Protein AF-A0AAW1VPA3-F1 (afdb_monomer)

Secondary structure (DSSP, 8-state):
--------------------------------EEE-TT-PEE--------S------------------------------S---S----EEEEEEE--GGGHHHHHHHHHHHHHHHHHTTEEEEEETTTTEEEEEEE--S-HHHHHHHHHHHHHHHTT--HHHHGGGGGT-EEEEEE-SSSTT-HHHHHT--HHHHHHHHHHHTSHHHHHHHHHHT-EEEEETTEEEEEE-HHHHHHHHHHHHHHHHH---HHHHHHHHHHHHHHHHHHHHHHHTT-

Solvent-accessible surface area (backbone atoms only — not comparable to full-atom values): 17476 Å² total; per-residue (Å²): 141,81,89,87,92,85,89,82,88,85,84,84,84,81,84,86,81,86,81,91,79,81,87,82,89,81,91,78,78,87,62,66,56,32,35,49,99,84,66,48,78,49,88,72,80,86,82,85,77,63,102,77,75,91,82,83,85,91,75,92,86,83,82,90,80,90,76,91,80,87,90,82,86,80,82,85,77,83,86,83,84,77,82,95,67,99,68,87,63,65,59,51,34,40,41,40,66,39,60,75,89,44,46,69,61,50,60,72,45,39,63,58,52,50,58,58,32,48,78,73,58,33,47,74,49,78,40,76,90,78,32,29,39,37,42,36,30,55,74,58,96,54,66,66,58,59,52,42,54,53,50,43,52,49,36,52,47,60,64,42,54,62,86,62,45,60,48,43,77,76,79,40,38,69,48,80,45,44,46,34,74,51,94,89,3,49,25,54,74,68,71,52,49,71,70,58,46,60,57,30,50,52,57,67,74,36,72,63,49,56,55,49,18,62,76,47,60,26,53,73,43,81,45,91,52,37,37,38,34,38,16,49,67,69,37,36,54,50,49,48,56,23,53,48,35,17,63,77,66,67,35,55,45,70,61,41,46,50,54,50,56,53,51,52,51,51,54,52,53,50,50,54,57,53,62,74,71,109

Structure (mmCIF, N/CA/C/O backbone):
data_AF-A0AAW1VPA3-F1
#
_entry.id   AF-A0AAW1VPA3-F1
#
loop_
_atom_site.group_PDB
_atom_site.id
_atom_site.type_symbol
_atom_site.label_atom_id
_atom_site.label_alt_id
_atom_site.label_comp_id
_atom_site.label_asym_id
_atom_site.label_entity_id
_atom_site.label_seq_id
_atom_site.pdbx_PDB_ins_code
_atom_site.Cartn_x
_atom_site.Cartn_y
_atom_site.Cartn_z
_atom_site.occupancy
_atom_site.B_iso_or_equiv
_atom_site.auth_seq_id
_atom_site.auth_comp_id
_atom_site.auth_asym_id
_atom_site.auth_atom_id
_atom_site.pdbx_PDB_model_num
ATOM 1 N N . MET A 1 1 ? 35.853 18.876 -52.902 1.00 32.78 1 MET A N 1
ATOM 2 C CA . MET A 1 1 ? 35.365 20.276 -52.903 1.00 32.78 1 MET A CA 1
ATOM 3 C C . MET A 1 1 ? 33.856 20.187 -52.744 1.00 32.78 1 MET A C 1
ATOM 5 O O . MET A 1 1 ? 33.278 19.409 -53.476 1.00 32.78 1 MET A O 1
ATOM 9 N N . GLY A 1 2 ? 33.136 20.805 -51.822 1.00 31.34 2 GLY A N 1
ATOM 10 C CA . GLY A 1 2 ? 33.352 21.898 -50.884 1.00 31.34 2 GLY A CA 1
ATOM 11 C C . GLY A 1 2 ? 31.948 22.290 -50.377 1.00 31.34 2 GLY A C 1
ATOM 12 O O . GLY A 1 2 ? 30.958 22.059 -51.063 1.00 31.34 2 GLY A O 1
ATOM 13 N N . PHE A 1 3 ? 31.886 22.795 -49.151 1.00 26.00 3 PHE A N 1
ATOM 14 C CA . PHE A 1 3 ? 30.715 23.107 -48.322 1.00 26.00 3 PHE A CA 1
ATOM 15 C C . PHE A 1 3 ? 29.767 24.203 -48.868 1.00 26.00 3 PHE A C 1
ATOM 17 O O . PHE A 1 3 ? 30.230 25.131 -49.522 1.00 26.00 3 PHE A O 1
ATOM 24 N N . SER A 1 4 ? 28.478 24.193 -48.476 1.00 28.52 4 SER A N 1
ATOM 25 C CA . SER A 1 4 ? 27.853 25.208 -47.577 1.00 28.52 4 SER A CA 1
ATOM 26 C C . SER A 1 4 ? 26.314 25.035 -47.445 1.00 28.52 4 SER A C 1
ATOM 28 O O . SER A 1 4 ? 25.634 24.787 -48.430 1.00 28.52 4 SER A O 1
ATOM 30 N N . VAL A 1 5 ? 25.792 24.834 -46.220 1.00 29.45 5 VAL A N 1
ATOM 31 C CA . VAL A 1 5 ? 25.070 25.771 -45.304 1.00 29.45 5 VAL A CA 1
ATOM 32 C C . VAL A 1 5 ? 23.576 25.993 -45.644 1.00 29.45 5 VAL A C 1
ATOM 34 O O . VAL A 1 5 ? 23.268 26.674 -46.608 1.00 29.45 5 VAL A O 1
ATOM 37 N N . PHE A 1 6 ? 22.647 25.517 -44.793 1.00 25.95 6 PHE A N 1
ATOM 38 C CA . PHE A 1 6 ? 21.774 26.366 -43.948 1.00 25.95 6 PHE A CA 1
ATOM 39 C C . PHE A 1 6 ? 20.840 25.547 -43.037 1.00 25.95 6 PHE A C 1
ATOM 41 O O . PHE A 1 6 ? 20.249 24.544 -43.422 1.00 25.95 6 PHE A O 1
ATOM 48 N N . SER A 1 7 ? 20.731 26.040 -41.806 1.00 28.61 7 SER A N 1
ATOM 49 C CA . SER A 1 7 ? 19.864 25.615 -40.705 1.00 28.61 7 SER A CA 1
ATOM 50 C C . SER A 1 7 ? 18.395 25.997 -40.945 1.00 28.61 7 SER A C 1
ATOM 52 O O . SER A 1 7 ? 18.153 27.048 -41.537 1.00 28.61 7 SER A O 1
ATOM 54 N N . ARG A 1 8 ? 17.429 25.209 -40.436 1.00 27.73 8 ARG A N 1
ATOM 55 C CA . ARG A 1 8 ? 16.065 25.665 -40.077 1.00 27.73 8 ARG A CA 1
ATOM 56 C C . ARG A 1 8 ? 15.328 24.659 -39.172 1.00 27.73 8 ARG A C 1
ATOM 58 O O . ARG A 1 8 ? 14.831 23.632 -39.615 1.00 27.73 8 ARG A O 1
ATOM 65 N N . GLN A 1 9 ? 15.327 24.989 -37.881 1.00 26.67 9 GLN A N 1
ATOM 66 C CA . GLN A 1 9 ? 14.191 25.033 -36.943 1.00 26.67 9 GLN A CA 1
ATOM 67 C C . GLN A 1 9 ? 12.900 24.272 -37.330 1.00 26.67 9 GLN A C 1
ATOM 69 O O . GLN A 1 9 ? 12.191 24.678 -38.247 1.00 26.67 9 GLN A O 1
ATOM 74 N N . LEU A 1 10 ? 12.534 23.254 -36.537 1.00 25.41 10 LEU A N 1
ATOM 75 C CA . LEU A 1 10 ? 11.172 22.709 -36.470 1.00 25.41 10 LEU A CA 1
ATOM 76 C C . LEU A 1 10 ? 10.507 23.181 -35.167 1.00 25.41 10 LEU A C 1
ATOM 78 O O . LEU A 1 10 ? 10.895 22.774 -34.073 1.00 25.41 10 LEU A O 1
ATOM 82 N N . SER A 1 11 ? 9.508 24.052 -35.294 1.00 23.95 11 SER A N 1
ATOM 83 C CA . SER A 1 11 ? 8.573 24.407 -34.226 1.00 23.95 11 SER A CA 1
ATOM 84 C C . SER A 1 11 ? 7.424 23.397 -34.216 1.00 23.95 11 SER A C 1
ATOM 86 O O . SER A 1 11 ? 6.711 23.270 -35.207 1.00 23.95 11 SER A O 1
ATOM 88 N N . LEU A 1 12 ? 7.227 22.693 -33.099 1.00 25.88 12 LEU A N 1
ATOM 89 C CA . LEU A 1 12 ? 6.037 21.877 -32.853 1.00 25.88 12 LEU A CA 1
ATOM 90 C C . LEU A 1 12 ? 4.994 22.719 -32.109 1.00 25.88 12 LEU A C 1
ATOM 92 O O . LEU A 1 12 ? 5.168 23.061 -30.941 1.00 25.88 12 LEU A O 1
ATOM 96 N N . HIS A 1 13 ? 3.913 23.059 -32.810 1.00 23.73 13 HIS A N 1
ATOM 97 C CA . HIS A 1 13 ? 2.630 23.430 -32.219 1.00 23.73 13 HIS A CA 1
ATOM 98 C C . HIS A 1 13 ? 1.902 22.147 -31.802 1.00 23.73 13 HIS A C 1
ATOM 100 O O . HIS A 1 13 ? 1.631 21.299 -32.648 1.00 23.73 13 HIS A O 1
ATOM 106 N N . PHE A 1 14 ? 1.545 22.026 -30.524 1.00 25.30 14 PHE A N 1
ATOM 107 C CA . PHE A 1 14 ? 0.529 21.078 -30.070 1.00 25.30 14 PHE A CA 1
ATOM 108 C C . PHE A 1 14 ? -0.716 21.864 -29.663 1.00 25.30 14 PHE A C 1
ATOM 110 O O . PHE A 1 14 ? -0.742 22.514 -28.619 1.00 25.30 14 PHE A O 1
ATOM 117 N N . GLY A 1 15 ? -1.732 21.813 -30.526 1.00 21.75 15 GLY A N 1
ATOM 118 C CA . GLY A 1 15 ? -3.111 22.108 -30.161 1.00 21.75 15 GLY A CA 1
ATOM 119 C C . GLY A 1 15 ? -3.674 20.942 -29.351 1.00 21.75 15 GLY A C 1
ATOM 120 O O . GLY A 1 15 ? -3.474 19.780 -29.704 1.00 21.75 15 GLY A O 1
ATOM 121 N N . VAL A 1 16 ? -4.342 21.259 -28.247 1.00 24.11 16 VAL A N 1
ATOM 122 C CA . VAL A 1 16 ? -5.102 20.306 -27.437 1.00 24.11 16 VAL A CA 1
ATOM 123 C C . VAL A 1 16 ? -6.570 20.601 -27.700 1.00 24.11 16 VAL A C 1
ATOM 125 O O . VAL A 1 16 ? -7.088 21.601 -27.209 1.00 24.11 16 VAL A O 1
ATOM 128 N N . GLU A 1 17 ? -7.221 19.740 -28.478 1.00 22.83 17 GLU A N 1
ATOM 129 C CA . GLU A 1 17 ? -8.677 19.647 -28.519 1.00 22.83 17 GLU A CA 1
ATOM 130 C C . GLU A 1 17 ? -9.144 18.377 -27.805 1.00 22.83 17 GLU A C 1
ATOM 132 O O . GLU A 1 17 ? -8.582 17.288 -27.914 1.00 22.83 17 GLU A O 1
ATOM 137 N N . SER A 1 18 ? -10.172 18.619 -27.011 1.00 22.81 18 SER A N 1
ATOM 138 C CA . SER A 1 18 ? -10.978 17.774 -26.147 1.00 22.81 18 SER A CA 1
ATOM 139 C C . SER A 1 18 ? -11.634 16.577 -26.840 1.00 22.81 18 SER A C 1
ATOM 141 O O . SER A 1 18 ? -12.227 16.721 -27.904 1.00 22.81 18 SER A O 1
ATOM 143 N N . SER A 1 19 ? -11.695 15.441 -26.137 1.00 24.28 19 SER A N 1
ATOM 144 C CA . SER A 1 19 ? -12.855 14.549 -26.227 1.00 24.28 19 SER A CA 1
ATOM 145 C C . SER A 1 19 ? -13.432 14.327 -24.831 1.00 24.28 19 SER A C 1
ATOM 147 O O . SER A 1 19 ? -12.869 13.599 -24.008 1.00 24.28 19 SER A O 1
ATOM 149 N N . ASP A 1 20 ? -14.559 14.981 -24.578 1.00 23.56 20 ASP A N 1
ATOM 150 C CA . ASP A 1 20 ? -15.494 14.632 -23.522 1.00 23.56 20 ASP A CA 1
ATOM 151 C C . ASP A 1 20 ? -16.061 13.233 -23.791 1.00 23.56 20 ASP A C 1
ATOM 153 O O . ASP A 1 20 ? -16.663 12.997 -24.836 1.00 23.56 20 ASP A O 1
ATOM 157 N N . TYR A 1 21 ? -15.923 12.312 -22.833 1.00 27.25 21 TYR A N 1
ATOM 158 C CA . TYR A 1 21 ? -16.829 11.171 -22.726 1.00 27.25 21 TYR A CA 1
ATOM 159 C C . TYR A 1 21 ? -17.316 11.038 -21.286 1.00 27.25 21 TYR A C 1
ATOM 161 O O . TYR A 1 21 ? -16.559 10.850 -20.332 1.00 27.25 21 TYR A O 1
ATOM 169 N N . CYS A 1 22 ? -18.623 11.235 -21.166 1.00 25.44 22 CYS A N 1
ATOM 170 C CA . CYS A 1 22 ? -19.398 11.334 -19.949 1.00 25.44 22 CYS A CA 1
ATOM 171 C C . CYS A 1 22 ? -19.706 9.944 -19.370 1.00 25.44 22 CYS A C 1
ATOM 173 O O . CYS A 1 22 ? -20.098 9.032 -20.089 1.00 25.44 22 CYS A O 1
ATOM 175 N N . SER A 1 23 ? -19.564 9.840 -18.049 1.00 28.16 23 SER A N 1
ATOM 176 C CA . SER A 1 23 ? -20.476 9.198 -17.093 1.00 28.16 23 SER A CA 1
ATOM 177 C C . SER A 1 23 ? -21.396 8.065 -17.578 1.00 28.16 23 SER A C 1
ATOM 179 O O . SER A 1 23 ? -22.407 8.328 -18.223 1.00 28.16 23 SER A O 1
ATOM 181 N N . ARG A 1 24 ? -21.167 6.845 -17.066 1.00 23.66 24 ARG A N 1
ATOM 182 C CA . ARG A 1 24 ? -22.170 6.030 -16.341 1.00 23.66 24 ARG A CA 1
ATOM 183 C C . ARG A 1 24 ? -21.559 4.725 -15.805 1.00 23.66 24 ARG A C 1
ATOM 185 O O . ARG A 1 24 ? -20.889 4.000 -16.521 1.00 23.66 24 ARG A O 1
ATOM 192 N N . GLU A 1 25 ? -21.822 4.505 -14.515 1.00 26.84 25 GLU A N 1
ATOM 193 C CA . GLU A 1 25 ? -22.020 3.219 -13.825 1.00 26.84 25 GLU A CA 1
ATOM 194 C C . GLU A 1 25 ? -20.877 2.187 -13.793 1.00 26.84 25 GLU A C 1
ATOM 196 O O . GLU A 1 25 ? -20.704 1.378 -14.689 1.00 26.84 25 GLU A O 1
ATOM 201 N N . PHE A 1 26 ? -20.101 2.222 -12.699 1.00 29.09 26 PHE A N 1
ATOM 202 C CA . PHE A 1 26 ? -20.007 1.170 -11.664 1.00 29.09 26 PHE A CA 1
ATOM 203 C C . PHE A 1 26 ? -19.070 1.692 -10.541 1.00 29.09 26 PHE A C 1
ATOM 205 O O . PHE A 1 26 ? -17.860 1.861 -10.710 1.00 29.09 26 PHE A O 1
ATOM 212 N N . GLY A 1 27 ? -19.668 2.162 -9.440 1.00 28.50 27 GLY A N 1
ATOM 213 C CA . GLY A 1 27 ? -19.715 1.370 -8.209 1.00 28.50 27 GLY A CA 1
ATOM 214 C C . GLY A 1 27 ? -18.509 1.253 -7.272 1.00 28.50 27 GLY A C 1
ATOM 215 O O . GLY A 1 27 ? -18.541 0.329 -6.482 1.00 28.50 27 GLY A O 1
ATOM 216 N N . ASP A 1 28 ? -17.512 2.141 -7.271 1.00 31.22 28 ASP A N 1
ATOM 217 C CA . ASP A 1 28 ? -16.512 2.163 -6.178 1.00 31.22 28 ASP A CA 1
ATOM 218 C C . ASP A 1 28 ? -16.630 3.457 -5.377 1.00 31.22 28 ASP A C 1
ATOM 220 O O . ASP A 1 28 ? -15.783 4.353 -5.429 1.00 31.22 28 ASP A O 1
ATOM 224 N N . LEU A 1 29 ? -17.731 3.572 -4.635 1.00 30.16 29 LEU A N 1
ATOM 225 C CA . LEU A 1 29 ? -17.797 4.550 -3.566 1.00 30.16 29 LEU A CA 1
ATOM 226 C C . LEU A 1 29 ? -17.025 4.006 -2.367 1.00 30.16 29 LEU A C 1
ATOM 228 O O . LEU A 1 29 ? -17.520 3.213 -1.570 1.00 30.16 29 LEU A O 1
ATOM 232 N N . HIS A 1 30 ? -15.793 4.484 -2.226 1.00 36.69 30 HIS A N 1
ATOM 233 C CA . HIS A 1 30 ? -15.075 4.473 -0.960 1.00 36.69 30 HIS A CA 1
ATOM 234 C C . HIS A 1 30 ? -15.782 5.419 0.023 1.00 36.69 30 HIS A C 1
ATOM 236 O O . HIS A 1 30 ? -15.321 6.527 0.289 1.00 36.69 30 HIS A O 1
ATOM 242 N N . PHE A 1 31 ? -16.936 5.001 0.538 1.00 29.53 31 PHE A N 1
ATOM 243 C CA . PHE A 1 31 ? -17.612 5.709 1.609 1.00 29.53 31 PHE A CA 1
ATOM 244 C C . PHE A 1 31 ? -16.920 5.385 2.930 1.00 29.53 31 PHE A C 1
ATOM 246 O O . PHE A 1 31 ? -16.970 4.259 3.416 1.00 29.53 31 PHE A O 1
ATOM 253 N N . ALA A 1 32 ? -16.290 6.387 3.534 1.00 34.41 32 ALA A N 1
ATOM 254 C CA . ALA A 1 32 ? -16.310 6.466 4.982 1.00 34.41 32 ALA A CA 1
ATOM 255 C C . ALA A 1 32 ? -17.706 6.988 5.345 1.00 34.41 32 ALA A C 1
ATOM 257 O O . ALA A 1 32 ? -18.005 8.161 5.111 1.00 34.41 32 ALA A O 1
ATOM 258 N N . THR A 1 33 ? -18.590 6.117 5.827 1.00 38.09 33 THR A N 1
ATOM 259 C CA . THR A 1 33 ? -19.874 6.562 6.376 1.00 38.09 33 THR A CA 1
ATOM 260 C C . THR A 1 33 ? -19.580 7.167 7.740 1.00 38.09 33 THR A C 1
ATOM 262 O O . THR A 1 33 ? -19.224 6.448 8.672 1.00 38.09 33 THR A O 1
ATOM 265 N N . VAL A 1 34 ? -19.659 8.493 7.831 1.00 41.44 34 VAL A N 1
ATOM 266 C CA . VAL A 1 34 ? -19.633 9.194 9.114 1.00 41.44 34 VAL A CA 1
ATOM 267 C C . VAL A 1 34 ? -21.036 9.072 9.684 1.00 41.44 34 VAL A C 1
ATOM 269 O O . VAL A 1 34 ? -21.985 9.516 9.045 1.00 41.44 34 VAL A O 1
ATOM 272 N N . VAL A 1 35 ? -21.175 8.436 10.839 1.00 40.22 35 VAL A N 1
ATOM 273 C CA . VAL A 1 35 ? -22.456 8.319 11.545 1.00 40.22 35 VAL A CA 1
ATOM 274 C C . VAL A 1 35 ? -22.405 9.151 12.822 1.00 40.22 35 VAL A C 1
ATOM 276 O O . VAL A 1 35 ? -21.358 9.203 13.472 1.00 40.22 35 VAL A O 1
ATOM 279 N N . ASN A 1 36 ? -23.498 9.838 13.161 1.00 39.12 36 ASN A N 1
ATOM 280 C CA . ASN A 1 36 ? -23.647 10.426 14.495 1.00 39.12 36 ASN A CA 1
ATOM 281 C C . ASN A 1 36 ? -23.964 9.322 15.532 1.00 39.12 36 ASN A C 1
ATOM 283 O O . ASN A 1 36 ? -24.121 8.152 15.178 1.00 39.12 36 ASN A O 1
ATOM 287 N N . LEU A 1 37 ? -24.073 9.698 16.810 1.00 34.81 37 LEU A N 1
ATOM 288 C CA . LEU A 1 37 ? -24.393 8.778 17.914 1.00 34.81 37 LEU A CA 1
ATOM 289 C C . LEU A 1 37 ? -25.766 8.085 17.770 1.00 34.81 37 LEU A C 1
ATOM 291 O O . LEU A 1 37 ? -26.002 7.070 18.413 1.00 34.81 37 LEU A O 1
ATOM 295 N N . GLU A 1 38 ? -26.637 8.588 16.895 1.00 33.38 38 GLU A N 1
ATOM 296 C CA . GLU A 1 38 ? -27.971 8.045 16.597 1.00 33.38 38 GLU A CA 1
ATOM 297 C C . GLU A 1 38 ? -27.980 7.175 15.324 1.00 33.38 38 GLU A C 1
ATOM 299 O O . GLU A 1 38 ? -29.027 6.697 14.901 1.00 33.38 38 GLU A O 1
ATOM 304 N N . GLY A 1 39 ? -26.827 6.975 14.672 1.00 31.88 39 GLY A N 1
ATOM 305 C CA . GLY A 1 39 ? -26.716 6.196 13.434 1.00 31.88 39 GLY A CA 1
ATOM 306 C C . GLY A 1 39 ? -27.024 6.969 12.143 1.00 31.88 39 GLY A C 1
ATOM 307 O O . GLY A 1 39 ? -26.989 6.381 11.061 1.00 31.88 39 GLY A O 1
ATOM 308 N N . ASN A 1 40 ? -27.259 8.283 12.212 1.00 37.28 40 ASN A N 1
ATOM 309 C CA . ASN A 1 40 ? -27.551 9.120 11.048 1.00 37.28 40 ASN A CA 1
ATOM 310 C C . ASN A 1 40 ? -26.294 9.407 10.216 1.00 37.28 40 ASN A C 1
ATOM 312 O O . ASN A 1 40 ? -25.265 9.837 10.742 1.00 37.28 40 ASN A O 1
ATOM 316 N N . ILE A 1 41 ? -26.394 9.230 8.894 1.00 41.84 41 ILE A N 1
ATOM 317 C CA . ILE A 1 41 ? -25.302 9.474 7.940 1.00 41.84 41 ILE A CA 1
ATOM 318 C C . ILE A 1 41 ? -25.024 10.981 7.817 1.00 41.84 41 ILE A C 1
ATOM 320 O O . ILE A 1 41 ? -25.838 11.745 7.297 1.00 41.84 41 ILE A O 1
ATOM 324 N N . LEU A 1 42 ? -23.826 11.407 8.210 1.00 38.91 42 LEU A N 1
ATOM 325 C CA . LEU A 1 42 ? -23.309 12.754 7.997 1.00 38.91 42 LEU A CA 1
ATOM 326 C C . LEU A 1 42 ? -22.582 12.819 6.639 1.00 38.91 42 LEU A C 1
ATOM 328 O O . LEU A 1 42 ? -21.670 12.038 6.361 1.00 38.91 42 LEU A O 1
ATOM 332 N N . LYS A 1 43 ? -22.966 13.760 5.760 1.00 34.94 43 LYS A N 1
ATOM 333 C CA . LYS A 1 43 ? -22.286 13.987 4.467 1.00 34.94 43 LYS A CA 1
ATOM 334 C C . LYS A 1 43 ? -20.841 14.455 4.706 1.00 34.94 43 LYS A C 1
ATOM 336 O O . LYS A 1 43 ? -20.607 15.615 5.035 1.00 34.94 43 LYS A O 1
ATOM 341 N N . GLY A 1 44 ? -19.871 13.561 4.518 1.00 33.97 44 GLY A N 1
ATOM 342 C CA . GLY A 1 44 ? -18.446 13.868 4.659 1.00 33.97 44 GLY A CA 1
ATOM 343 C C . GLY A 1 44 ? -17.937 14.868 3.612 1.00 33.97 44 GLY A C 1
ATOM 344 O O . GLY A 1 44 ? -18.253 14.766 2.425 1.00 33.97 44 GLY A O 1
ATOM 345 N N . ARG A 1 45 ? -17.103 15.828 4.039 1.00 30.95 45 ARG A N 1
ATOM 346 C CA . ARG A 1 45 ? -16.259 16.613 3.124 1.00 30.95 45 ARG A CA 1
ATOM 347 C C . ARG A 1 45 ? -15.147 15.719 2.577 1.00 30.95 45 ARG A C 1
ATOM 349 O O . ARG A 1 45 ? -14.493 14.990 3.317 1.00 30.95 45 ARG A O 1
ATOM 356 N N . ARG A 1 46 ? -14.935 15.802 1.265 1.00 28.47 46 ARG A N 1
ATOM 357 C CA . ARG A 1 46 ? -13.899 15.081 0.519 1.00 28.47 46 ARG A CA 1
ATOM 358 C C . ARG A 1 46 ? -12.522 15.637 0.921 1.00 28.47 46 ARG A C 1
ATOM 360 O O . ARG A 1 46 ? -12.212 16.767 0.563 1.00 28.47 46 ARG A O 1
ATOM 367 N N . SER A 1 47 ? -11.718 14.873 1.661 1.00 31.73 47 SER A N 1
ATOM 368 C CA . SER A 1 47 ? -10.279 15.142 1.801 1.00 31.73 47 SER A CA 1
ATOM 369 C C . SER A 1 47 ? -9.546 14.215 0.837 1.00 31.73 47 SER A C 1
ATOM 371 O O . SER A 1 47 ? -9.321 13.043 1.124 1.00 31.73 47 SER A O 1
ATOM 373 N N . GLN A 1 48 ? -9.284 14.719 -0.367 1.00 30.41 48 GLN A N 1
ATOM 374 C CA . GLN A 1 48 ? -8.358 14.102 -1.311 1.00 30.41 48 GLN A CA 1
ATOM 375 C C . GLN A 1 48 ? -6.964 14.628 -0.961 1.00 30.41 48 GLN A C 1
ATOM 377 O O . GLN A 1 48 ? -6.698 15.815 -1.129 1.00 30.41 48 GLN A O 1
ATOM 382 N N . LYS A 1 49 ? -6.086 13.761 -0.454 1.00 31.80 49 LYS A N 1
ATOM 383 C CA . LYS A 1 49 ? -4.634 13.971 -0.497 1.00 31.80 49 LYS A CA 1
ATOM 384 C C . LYS A 1 49 ? -3.938 12.652 -0.827 1.00 31.80 49 LYS A C 1
ATOM 386 O O . LYS A 1 49 ? -3.265 12.057 0.004 1.00 31.80 49 LYS A O 1
ATOM 391 N N . SER A 1 50 ? -4.084 12.210 -2.074 1.00 35.28 50 SER A N 1
ATOM 392 C CA . SER A 1 50 ? -2.968 11.554 -2.756 1.00 35.28 50 SER A CA 1
ATOM 393 C C . SER A 1 50 ? -1.913 12.626 -3.050 1.00 35.28 50 SER A C 1
ATOM 395 O O . SER A 1 50 ? -2.252 13.768 -3.355 1.00 35.28 50 SER A O 1
ATOM 397 N N . ILE A 1 51 ? -0.624 12.281 -2.975 1.00 35.72 51 ILE A N 1
ATOM 398 C CA . ILE A 1 51 ? 0.499 13.193 -3.298 1.00 35.72 51 ILE A CA 1
ATOM 399 C C . ILE A 1 51 ? 0.424 13.734 -4.745 1.00 35.72 51 ILE A C 1
ATOM 401 O O . ILE A 1 51 ? 1.091 14.711 -5.081 1.00 35.72 51 ILE A O 1
ATOM 405 N N . TRP A 1 52 ? -0.421 13.140 -5.587 1.00 37.22 52 TRP A N 1
ATOM 406 C CA . TRP A 1 52 ? -0.625 13.507 -6.979 1.00 37.22 52 TRP A CA 1
ATOM 407 C C . TRP A 1 52 ? -2.097 13.844 -7.223 1.00 37.22 52 TRP A C 1
ATOM 409 O O . TRP A 1 52 ? -2.929 12.945 -7.330 1.00 37.22 52 TRP A O 1
ATOM 419 N N . ASP A 1 53 ? -2.401 15.140 -7.289 1.00 32.59 53 ASP A N 1
ATOM 420 C CA . ASP A 1 53 ? -3.697 15.678 -7.719 1.00 32.59 53 ASP A CA 1
ATOM 421 C C . ASP A 1 53 ? -3.448 17.024 -8.445 1.00 32.59 53 ASP A C 1
ATOM 423 O O . ASP A 1 53 ? -3.326 18.068 -7.796 1.00 32.59 53 ASP A O 1
ATOM 427 N N . PRO A 1 54 ? -3.263 17.053 -9.783 1.00 29.77 54 PRO A N 1
ATOM 428 C CA . PRO A 1 54 ? -3.076 18.302 -10.505 1.00 29.77 54 PRO A CA 1
ATOM 429 C C . PRO A 1 54 ? -4.437 18.876 -10.930 1.00 29.77 54 PRO A C 1
ATOM 431 O O . PRO A 1 54 ? -4.972 18.552 -11.984 1.00 29.77 54 PRO A O 1
ATOM 434 N N . GLY A 1 55 ? -4.956 19.793 -10.109 1.00 30.55 55 GLY A N 1
ATOM 435 C CA . GLY A 1 55 ? -5.809 20.905 -10.541 1.00 30.55 55 GLY A CA 1
ATOM 436 C C . GLY A 1 55 ? -7.317 20.658 -10.683 1.00 30.55 55 GLY A C 1
ATOM 437 O O . GLY A 1 55 ? -7.779 19.991 -11.604 1.00 30.55 55 GLY A O 1
ATOM 438 N N . ARG A 1 56 ? -8.120 21.394 -9.895 1.00 32.53 56 ARG A N 1
ATOM 439 C CA . ARG A 1 56 ? -9.372 21.980 -10.407 1.00 32.53 56 ARG A CA 1
ATOM 440 C C . ARG A 1 56 ? -9.796 23.236 -9.637 1.00 32.53 56 ARG A C 1
ATOM 442 O O . ARG A 1 56 ? -9.853 23.247 -8.412 1.00 32.53 56 ARG A O 1
ATOM 449 N N . ARG A 1 57 ? -10.089 24.289 -10.411 1.00 26.69 57 ARG A N 1
ATOM 450 C CA . ARG A 1 57 ? -10.686 25.570 -10.005 1.00 26.69 57 ARG A CA 1
ATOM 451 C C . ARG A 1 57 ? -12.130 25.365 -9.539 1.00 26.69 57 ARG A C 1
ATOM 453 O O . ARG A 1 57 ? -12.872 24.592 -10.138 1.00 26.69 57 ARG A O 1
ATOM 460 N N . THR A 1 58 ? -12.516 26.089 -8.495 1.00 26.17 58 THR A N 1
ATOM 461 C CA . THR A 1 58 ? -13.884 26.193 -7.980 1.00 26.17 58 THR A CA 1
ATOM 462 C C . THR A 1 58 ? -14.763 27.024 -8.909 1.00 26.17 58 THR A C 1
ATOM 464 O O . THR A 1 58 ? -14.480 28.200 -9.127 1.00 26.17 58 THR A O 1
ATOM 467 N N . THR A 1 59 ? -15.878 26.456 -9.359 1.00 24.73 59 THR A N 1
ATOM 468 C CA . THR A 1 59 ? -17.085 27.217 -9.697 1.00 24.73 59 THR A CA 1
ATOM 469 C C . THR A 1 59 ? -18.252 26.637 -8.903 1.00 24.73 59 THR A C 1
ATOM 471 O O . THR A 1 59 ? -18.526 25.438 -8.932 1.00 24.73 59 THR A O 1
ATOM 474 N N . GLN A 1 60 ? -18.879 27.499 -8.102 1.00 34.44 60 GLN A N 1
ATOM 475 C CA . GLN A 1 60 ? -20.154 27.235 -7.446 1.00 34.44 60 GLN A CA 1
ATOM 476 C C . GLN A 1 60 ? -21.258 27.194 -8.506 1.00 34.44 60 GLN A C 1
ATOM 478 O O . GLN A 1 60 ? -21.216 27.993 -9.439 1.00 34.44 60 GLN A O 1
ATOM 483 N N . ASN A 1 61 ? -22.211 26.271 -8.343 1.00 25.39 61 ASN A N 1
ATOM 484 C CA . ASN A 1 61 ? -23.662 26.423 -8.549 1.00 25.39 61 ASN A CA 1
ATOM 485 C C . ASN A 1 61 ? -24.294 25.043 -8.784 1.00 25.39 61 ASN A C 1
ATOM 487 O O . ASN A 1 61 ? -23.798 24.277 -9.604 1.00 25.39 61 ASN A O 1
ATOM 491 N N . GLY A 1 62 ? -25.412 24.741 -8.109 1.00 23.91 62 GLY A N 1
ATOM 492 C CA . GLY A 1 62 ? -26.284 23.646 -8.554 1.00 23.91 62 GLY A CA 1
ATOM 493 C C . GLY A 1 62 ? -27.044 22.860 -7.486 1.00 23.91 62 GLY A C 1
ATOM 494 O O . GLY A 1 62 ? -26.645 21.756 -7.152 1.00 23.91 62 GLY A O 1
ATOM 495 N N . VAL A 1 63 ? -28.154 23.445 -7.026 1.00 25.00 63 VAL A N 1
ATOM 496 C CA . VAL A 1 63 ? -29.486 22.843 -6.796 1.00 25.00 63 VAL A CA 1
ATOM 497 C C . VAL A 1 63 ? -29.615 21.576 -5.928 1.00 25.00 63 VAL A C 1
ATOM 499 O O . VAL A 1 63 ? -29.187 20.474 -6.253 1.00 25.00 63 VAL A O 1
ATOM 502 N N . VAL A 1 64 ? -30.353 21.766 -4.831 1.00 28.91 64 VAL A N 1
ATOM 503 C CA . VAL A 1 64 ? -30.921 20.750 -3.940 1.00 28.91 64 VAL A CA 1
ATOM 504 C C . VAL A 1 64 ? -32.057 19.997 -4.636 1.00 28.91 64 VAL A C 1
ATOM 506 O O . VAL A 1 64 ? -33.002 20.616 -5.116 1.00 28.91 64 VAL A O 1
ATOM 509 N N . SER A 1 65 ? -32.046 18.668 -4.553 1.00 24.56 65 SER A N 1
ATOM 510 C CA . SER A 1 65 ? -33.251 17.846 -4.699 1.00 24.56 65 SER A CA 1
ATOM 511 C C . SER A 1 65 ? -33.291 16.785 -3.595 1.00 24.56 65 SER A C 1
ATOM 513 O O . SER A 1 65 ? -32.402 15.941 -3.482 1.00 24.56 65 SER A O 1
ATOM 515 N N . LYS A 1 66 ? -34.314 16.893 -2.739 1.00 28.00 66 LYS A N 1
ATOM 516 C CA . LYS A 1 66 ? -34.691 15.938 -1.688 1.00 28.00 66 LYS A CA 1
ATOM 517 C C . LYS A 1 66 ? -35.267 14.678 -2.339 1.00 28.00 66 LYS A C 1
ATOM 519 O O . LYS A 1 66 ? -36.199 14.789 -3.128 1.00 28.00 66 LYS A O 1
ATOM 524 N N . SER A 1 67 ? -34.822 13.504 -1.909 1.00 25.72 67 SER A N 1
ATOM 525 C CA . SER A 1 67 ? -35.614 12.276 -2.014 1.00 25.72 67 SER A CA 1
ATOM 526 C C . SER A 1 67 ? -35.626 11.572 -0.659 1.00 25.72 67 SER A C 1
ATOM 528 O O . SER A 1 67 ? -34.574 11.301 -0.081 1.00 25.72 67 SER A O 1
ATOM 530 N N . LYS A 1 68 ? -36.846 11.358 -0.156 1.00 29.61 68 LYS A N 1
ATOM 531 C CA . LYS A 1 68 ? -37.206 10.521 0.994 1.00 29.61 68 LYS A CA 1
ATOM 532 C C . LYS A 1 68 ? -36.683 9.098 0.783 1.00 29.61 68 LYS A C 1
ATOM 534 O O . LYS A 1 68 ? -36.816 8.577 -0.320 1.00 29.61 68 LYS A O 1
ATOM 539 N N . VAL A 1 69 ? -36.154 8.482 1.835 1.00 27.70 69 VAL A N 1
ATOM 540 C CA . VAL A 1 69 ? -36.051 7.023 1.938 1.00 27.70 69 VAL A CA 1
ATOM 541 C C . VAL A 1 69 ? -36.653 6.633 3.278 1.00 27.70 69 VAL A C 1
ATOM 543 O O . VAL A 1 69 ? -36.365 7.273 4.290 1.00 27.70 69 VAL A O 1
ATOM 546 N N . ASP A 1 70 ? -37.551 5.658 3.206 1.00 24.45 70 ASP A N 1
ATOM 547 C CA . ASP A 1 70 ? -38.467 5.240 4.254 1.00 24.45 70 ASP A CA 1
ATOM 548 C C . ASP A 1 70 ? -37.763 4.594 5.449 1.00 24.45 70 ASP A C 1
ATOM 550 O O . ASP A 1 70 ? -36.812 3.821 5.334 1.00 24.45 70 ASP A O 1
ATOM 554 N N . GLU A 1 71 ? -38.294 4.946 6.609 1.00 36.53 71 GLU A N 1
ATOM 555 C CA . GLU A 1 71 ? -37.892 4.557 7.947 1.00 36.53 71 GLU A CA 1
ATOM 556 C C . GLU A 1 71 ? -38.676 3.298 8.340 1.00 36.53 71 GLU A C 1
ATOM 558 O O . GLU A 1 71 ? -39.863 3.368 8.643 1.00 36.53 71 GLU A O 1
ATOM 563 N N . SER A 1 72 ? -38.051 2.121 8.289 1.00 28.34 72 SER A N 1
ATOM 564 C CA . SER A 1 72 ? -38.463 0.982 9.121 1.00 28.34 72 SER A CA 1
ATOM 565 C C . SER A 1 72 ? -37.392 -0.107 9.136 1.00 28.34 72 SER A C 1
ATOM 567 O O . SER A 1 72 ? -36.825 -0.462 8.105 1.00 28.34 72 SER A O 1
ATOM 569 N N . SER A 1 73 ? -37.182 -0.678 10.324 1.00 29.30 73 SER A N 1
ATOM 570 C CA . SER A 1 73 ? -36.216 -1.735 10.680 1.00 29.30 73 SER A CA 1
ATOM 571 C C . SER A 1 73 ? -34.852 -1.249 11.193 1.00 29.30 73 SER A C 1
ATOM 573 O O . SER A 1 73 ? -33.801 -1.680 10.724 1.00 29.30 73 SER A O 1
ATOM 575 N N . MET A 1 74 ? -34.859 -0.394 12.221 1.00 27.50 74 MET A N 1
ATOM 576 C CA . MET A 1 74 ? -33.776 -0.377 13.210 1.00 27.50 74 MET A CA 1
ATOM 577 C C . MET A 1 74 ? -34.285 -1.043 14.488 1.00 27.50 74 MET A C 1
ATOM 579 O O . MET A 1 74 ? -34.992 -0.433 15.286 1.00 27.50 74 MET A O 1
ATOM 583 N N . GLU A 1 75 ? -33.942 -2.315 14.669 1.00 28.95 75 GLU A N 1
ATOM 584 C CA . GLU A 1 75 ? -34.010 -2.940 15.985 1.00 28.95 75 GLU A CA 1
ATOM 585 C C . GLU A 1 75 ? -32.862 -2.383 16.835 1.00 28.95 75 GLU A C 1
ATOM 587 O O . GLU A 1 75 ? -31.679 -2.582 16.542 1.00 28.95 75 GLU A O 1
ATOM 592 N N . ASN A 1 76 ? -33.245 -1.637 17.871 1.00 33.97 76 ASN A N 1
ATOM 593 C CA . ASN A 1 76 ? -32.377 -1.140 18.929 1.00 33.97 76 ASN A CA 1
ATOM 594 C C . ASN A 1 76 ? -31.716 -2.313 19.661 1.00 33.97 76 ASN A C 1
ATOM 596 O O . ASN A 1 76 ? -32.370 -3.015 20.429 1.00 33.97 76 ASN A O 1
ATOM 600 N N . PHE A 1 77 ? -30.405 -2.476 19.492 1.00 27.88 77 PHE A N 1
ATOM 601 C CA . PHE A 1 77 ? -29.590 -3.266 20.412 1.00 27.88 77 PHE A CA 1
ATOM 602 C C . PHE A 1 77 ? -28.690 -2.321 21.200 1.00 27.88 77 PHE A C 1
ATOM 604 O O . PHE A 1 77 ? -27.764 -1.715 20.660 1.00 27.88 77 PHE A O 1
ATOM 611 N N . GLY A 1 78 ? -29.042 -2.167 22.477 1.00 29.00 78 GLY A N 1
ATOM 612 C CA . GLY A 1 78 ? -28.433 -1.239 23.415 1.00 29.00 78 GLY A CA 1
ATOM 613 C C . GLY A 1 78 ? -26.934 -1.460 23.592 1.00 29.00 78 GLY A C 1
ATOM 614 O O . GLY A 1 78 ? -26.478 -2.553 23.926 1.00 29.00 78 GLY A O 1
ATOM 615 N N . LEU A 1 79 ? -26.182 -0.378 23.416 1.00 31.36 79 LEU A N 1
ATOM 616 C CA . LEU A 1 79 ? -24.827 -0.220 23.926 1.00 31.36 79 LEU A CA 1
ATOM 617 C C . LEU A 1 79 ? -24.923 0.372 25.336 1.00 31.36 79 LEU A C 1
ATOM 619 O O . LEU A 1 79 ? -24.740 1.568 25.522 1.00 31.36 79 LEU A O 1
ATOM 623 N N . ASN A 1 80 ? -25.215 -0.466 26.329 1.00 33.75 80 ASN A N 1
ATOM 624 C CA . ASN A 1 80 ? -24.921 -0.124 27.718 1.00 33.75 80 ASN A CA 1
ATOM 625 C C . ASN A 1 80 ? -23.556 -0.712 28.045 1.00 33.75 80 ASN A C 1
ATOM 627 O O . ASN A 1 80 ? -23.459 -1.920 28.243 1.00 33.75 80 ASN A O 1
ATOM 631 N N . LEU A 1 81 ? -22.523 0.129 28.033 1.00 39.22 81 LEU A N 1
ATOM 632 C CA . LEU A 1 81 ? -21.260 -0.041 28.758 1.00 39.22 81 LEU A CA 1
ATOM 633 C C . LEU A 1 81 ? -20.360 1.136 28.391 1.00 39.22 81 LEU A C 1
ATOM 635 O O . LEU A 1 81 ? -19.584 1.019 27.453 1.00 39.22 81 LEU A O 1
ATOM 639 N N . LEU A 1 82 ? -20.501 2.251 29.102 1.00 34.41 82 LEU A N 1
ATOM 640 C CA . LEU A 1 82 ? -19.419 3.118 29.572 1.00 34.41 82 LEU A CA 1
ATOM 641 C C . LEU A 1 82 ? -20.040 4.034 30.636 1.00 34.41 82 LEU A C 1
ATOM 643 O O . LEU A 1 82 ? -21.142 4.541 30.441 1.00 34.41 82 LEU A O 1
ATOM 647 N N . ASP A 1 83 ? -19.357 4.136 31.769 1.00 36.91 83 ASP A N 1
ATOM 648 C CA . ASP A 1 83 ? -19.787 4.838 32.974 1.00 36.91 83 ASP A CA 1
ATOM 649 C C . ASP A 1 83 ? -20.202 6.293 32.698 1.00 36.91 83 ASP A C 1
ATOM 651 O O . ASP A 1 83 ? -19.626 6.972 31.845 1.00 36.91 83 ASP A O 1
ATOM 655 N N . GLU A 1 84 ? -21.222 6.747 33.429 1.00 48.09 84 GLU A N 1
ATOM 656 C CA . GLU A 1 84 ? -21.694 8.129 33.449 1.00 48.09 84 GLU A CA 1
ATOM 657 C C . GLU A 1 84 ? -20.577 9.051 33.962 1.00 48.09 84 GLU A C 1
ATOM 659 O O . GLU A 1 84 ? -20.354 9.158 35.166 1.00 48.09 84 GLU A O 1
ATOM 664 N N . ASP A 1 85 ? -19.878 9.731 33.053 1.00 34.91 85 ASP A N 1
ATOM 665 C CA . ASP A 1 85 ? -19.201 10.983 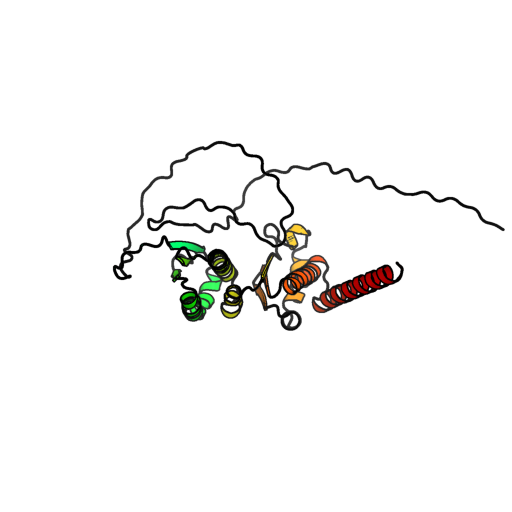33.381 1.00 34.91 85 ASP A CA 1
ATOM 666 C C . ASP A 1 85 ? -19.452 12.017 32.277 1.00 34.91 85 ASP A C 1
ATOM 668 O O . ASP A 1 85 ? -19.233 11.802 31.078 1.00 34.91 85 ASP A O 1
ATOM 672 N N . ASP A 1 86 ? -20.014 13.131 32.720 1.00 44.66 86 ASP A N 1
ATOM 673 C CA . ASP A 1 86 ? -20.663 14.174 31.949 1.00 44.66 86 ASP A CA 1
ATOM 674 C C . ASP A 1 86 ? -19.608 15.105 31.341 1.00 44.66 86 ASP A C 1
ATOM 676 O O . ASP A 1 86 ? -19.275 16.171 31.851 1.00 44.66 86 ASP A O 1
ATOM 680 N N . THR A 1 87 ? -19.014 14.676 30.230 1.00 41.34 87 THR A N 1
ATOM 681 C CA . THR A 1 87 ? -18.455 15.578 29.216 1.00 41.34 87 THR A CA 1
ATOM 682 C C . THR A 1 87 ? -18.535 14.864 27.874 1.00 41.34 87 THR A C 1
ATOM 684 O O . THR A 1 87 ? -17.569 14.253 27.417 1.00 41.34 87 THR A O 1
ATOM 687 N N . ALA A 1 88 ? -19.709 14.909 27.238 1.00 47.31 88 ALA A N 1
ATOM 688 C CA . ALA A 1 88 ? -19.943 14.325 25.919 1.00 47.31 88 ALA A CA 1
ATOM 689 C C . ALA A 1 88 ? -19.124 15.059 24.839 1.00 47.31 88 ALA A C 1
ATOM 691 O O . ALA A 1 88 ? -19.625 15.879 24.071 1.00 47.31 88 ALA A O 1
ATOM 692 N N . LEU A 1 89 ? -17.823 14.773 24.784 1.00 56.28 89 LEU A N 1
ATOM 693 C CA . LEU A 1 89 ? -16.976 15.109 23.654 1.00 56.28 89 LEU A CA 1
ATOM 694 C C . LEU A 1 89 ? -17.539 14.360 22.451 1.00 56.28 89 LEU A C 1
ATOM 696 O O . LEU A 1 89 ? -17.504 13.132 22.411 1.00 56.28 89 LEU A O 1
ATOM 700 N N . GLU A 1 90 ? -18.070 15.101 21.478 1.00 67.31 90 GLU A N 1
ATOM 701 C CA . GLU A 1 90 ? -18.599 14.529 20.242 1.00 67.31 90 GLU A CA 1
ATOM 702 C C . GLU A 1 90 ? -17.555 13.587 19.622 1.00 67.31 90 GLU A C 1
ATOM 704 O O . GLU A 1 90 ? -16.492 14.016 19.158 1.00 67.31 90 GLU A O 1
ATOM 709 N N . ALA A 1 91 ? -17.837 12.286 19.655 1.00 75.88 91 ALA A N 1
ATOM 710 C CA . ALA A 1 91 ? -16.980 11.270 19.072 1.00 75.88 91 ALA A CA 1
ATOM 711 C C . ALA A 1 91 ? -17.277 11.140 17.576 1.00 75.88 91 ALA A C 1
ATOM 713 O O . ALA A 1 91 ? -18.430 11.117 17.145 1.00 75.88 91 ALA A O 1
ATOM 714 N N . VAL A 1 92 ? -16.223 11.044 16.771 1.00 84.38 92 VAL A N 1
ATOM 715 C CA . VAL A 1 92 ? -16.310 10.783 15.339 1.00 84.38 92 VAL A CA 1
ATOM 716 C C . VAL A 1 92 ? -16.059 9.304 15.098 1.00 84.38 92 VAL A C 1
ATOM 718 O O . VAL A 1 92 ? -15.016 8.767 15.475 1.00 84.38 92 VAL A O 1
ATOM 721 N N . THR A 1 93 ? -17.014 8.655 14.439 1.00 88.06 93 THR A N 1
ATOM 722 C CA . THR A 1 93 ? -16.960 7.223 14.146 1.00 88.06 93 THR A CA 1
ATOM 723 C C . THR A 1 93 ? -16.894 6.983 12.646 1.00 88.06 93 THR A C 1
ATOM 725 O O . THR A 1 93 ? -17.649 7.570 11.869 1.00 88.06 93 THR A O 1
ATOM 728 N N . TYR A 1 94 ? -15.996 6.088 12.246 1.00 90.00 94 TYR A N 1
ATOM 729 C CA . TYR A 1 94 ? -15.788 5.667 10.869 1.00 90.00 94 TYR A CA 1
ATOM 730 C C . TYR A 1 94 ? -15.872 4.156 10.778 1.00 90.00 94 TYR A C 1
ATOM 732 O O . TYR A 1 94 ? -15.276 3.443 11.582 1.00 90.00 94 TYR A O 1
ATOM 740 N N . SER A 1 95 ? -16.570 3.668 9.760 1.00 92.31 95 SER A N 1
ATOM 741 C CA . SER A 1 95 ? -16.693 2.237 9.498 1.00 92.31 95 SER A CA 1
ATOM 742 C C . SER A 1 95 ? -16.249 1.896 8.086 1.00 92.31 95 SER A C 1
ATOM 744 O O . SER A 1 95 ? -16.429 2.690 7.160 1.00 92.31 95 SER A O 1
ATOM 746 N N . ARG 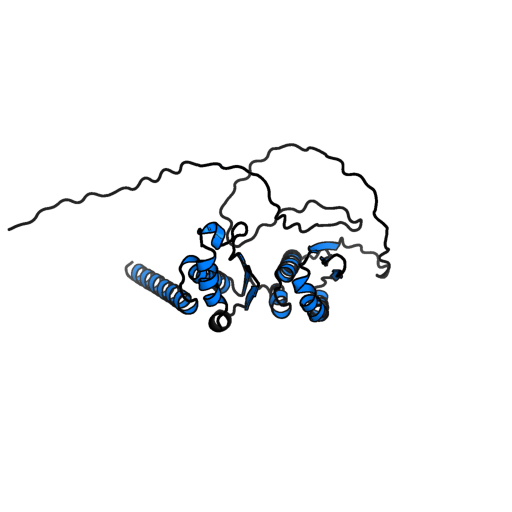A 1 96 ? -15.686 0.700 7.909 1.00 93.44 96 ARG A N 1
ATOM 747 C CA . ARG A 1 96 ? -15.326 0.163 6.597 1.00 93.44 96 ARG A CA 1
ATOM 748 C C . ARG A 1 96 ? -15.548 -1.343 6.535 1.00 93.44 96 ARG A C 1
ATOM 750 O O . ARG A 1 96 ? -15.125 -2.078 7.426 1.00 93.44 96 ARG A O 1
ATOM 757 N N . HIS A 1 97 ? -16.180 -1.794 5.456 1.00 93.50 97 HIS A N 1
ATOM 758 C CA . HIS A 1 97 ? -16.316 -3.216 5.159 1.00 93.50 97 HIS A CA 1
ATOM 759 C C . HIS A 1 97 ? -14.993 -3.818 4.687 1.00 93.50 97 HIS A C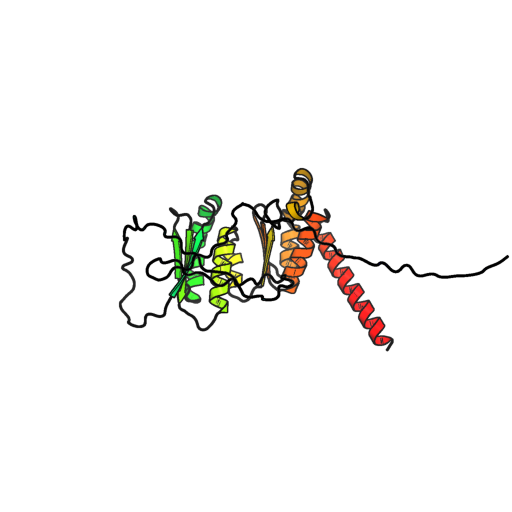 1
ATOM 761 O O . HIS A 1 97 ? -14.201 -3.153 4.014 1.00 93.50 97 HIS A O 1
ATOM 767 N N . PHE A 1 98 ? -14.776 -5.087 5.012 1.00 91.25 98 PHE A N 1
ATOM 768 C CA . PHE A 1 98 ? -13.638 -5.855 4.534 1.00 91.25 98 PHE A CA 1
ATOM 769 C C . PHE A 1 98 ? -14.080 -7.136 3.815 1.00 91.25 98 PHE A C 1
ATOM 771 O O . PHE A 1 98 ? -15.129 -7.699 4.132 1.00 91.25 98 PHE A O 1
ATOM 778 N N . PRO A 1 99 ? -13.287 -7.633 2.850 1.00 90.50 99 PRO A N 1
ATOM 779 C CA . PRO A 1 99 ? -13.570 -8.904 2.196 1.00 90.50 99 PRO A CA 1
ATOM 780 C C . PRO A 1 99 ? -13.431 -10.083 3.164 1.00 90.50 99 PRO A C 1
ATOM 782 O O . PRO A 1 99 ? -12.450 -10.177 3.896 1.00 90.50 99 PRO A O 1
ATOM 785 N N . LYS A 1 100 ? -14.327 -11.070 3.085 1.00 89.88 100 LYS A N 1
ATOM 786 C CA . LYS A 1 100 ? -14.295 -12.254 3.965 1.00 89.88 100 LYS A CA 1
ATOM 787 C C . LYS A 1 100 ? -12.956 -13.011 3.960 1.00 89.88 100 LYS A C 1
ATOM 789 O O . LYS A 1 100 ? -12.559 -13.580 4.969 1.00 89.88 100 LYS A O 1
ATOM 794 N N . ARG A 1 101 ? -12.208 -12.966 2.849 1.00 92.69 101 ARG A N 1
ATOM 795 C CA . ARG A 1 101 ? -10.900 -13.640 2.721 1.00 92.69 101 ARG A CA 1
ATOM 796 C C . ARG A 1 101 ? -9.848 -13.174 3.735 1.00 92.69 101 ARG A C 1
ATOM 798 O O . ARG A 1 101 ? -8.941 -13.941 4.027 1.00 92.69 101 ARG A O 1
ATOM 805 N N . ILE A 1 102 ? -9.943 -11.943 4.246 1.00 92.38 102 ILE A N 1
ATOM 806 C CA . ILE A 1 102 ? -8.952 -11.399 5.192 1.00 92.38 102 ILE A CA 1
ATOM 807 C C . ILE A 1 102 ? -9.372 -11.554 6.657 1.00 92.38 102 ILE A C 1
ATOM 809 O O . ILE A 1 102 ? -8.602 -11.223 7.554 1.00 92.38 102 ILE A O 1
ATOM 813 N N . GLU A 1 103 ? -10.583 -12.057 6.906 1.00 93.81 103 GLU A N 1
ATOM 814 C CA . GLU A 1 103 ? -11.204 -12.124 8.230 1.00 93.81 103 GLU A CA 1
ATOM 815 C C . GLU A 1 103 ? -10.330 -12.865 9.250 1.00 93.81 103 GLU A C 1
ATOM 817 O O . GLU A 1 103 ? -10.089 -12.353 10.338 1.00 93.81 103 GLU A O 1
ATOM 822 N N . ALA A 1 104 ? -9.796 -14.033 8.880 1.00 94.06 104 ALA A N 1
ATOM 823 C CA . ALA A 1 104 ? -8.974 -14.852 9.770 1.00 94.06 104 ALA A CA 1
ATOM 824 C C . ALA A 1 104 ? -7.681 -14.139 10.202 1.00 94.06 104 ALA A C 1
ATOM 826 O O . ALA A 1 104 ? -7.312 -14.172 11.377 1.00 94.06 104 ALA A O 1
ATOM 827 N N . GLN A 1 105 ? -7.009 -13.458 9.267 1.00 93.12 105 GLN A N 1
ATOM 828 C CA . GLN A 1 105 ? -5.799 -12.691 9.571 1.00 93.12 105 GLN A CA 1
ATOM 829 C C . GLN A 1 105 ? -6.130 -11.479 10.446 1.00 93.12 105 GLN A C 1
ATOM 831 O O . GLN A 1 105 ? -5.449 -11.217 11.434 1.00 93.12 105 GLN A O 1
ATOM 836 N N . LEU A 1 106 ? -7.212 -10.772 10.116 1.00 93.56 106 LEU A N 1
ATOM 837 C CA . LEU A 1 106 ? -7.651 -9.601 10.860 1.00 93.56 106 LEU A CA 1
ATOM 838 C C . LEU A 1 106 ? -8.043 -9.954 12.300 1.00 93.56 106 LEU A C 1
ATOM 840 O O . LEU A 1 106 ? -7.665 -9.231 13.215 1.00 93.56 106 LEU A O 1
ATOM 844 N N . GLN A 1 107 ? -8.741 -11.075 12.514 1.00 95.56 107 GLN A N 1
ATOM 845 C CA . GLN A 1 107 ? -9.070 -11.589 13.847 1.00 95.56 107 GLN A CA 1
ATOM 846 C C . GLN A 1 107 ? -7.816 -11.899 14.666 1.00 95.56 107 GLN A C 1
ATOM 848 O O . GLN A 1 107 ? -7.729 -11.496 15.826 1.00 95.56 107 GLN A O 1
ATOM 853 N N . LYS A 1 108 ? -6.843 -12.590 14.057 1.00 95.69 108 LYS A N 1
ATOM 854 C CA . LYS A 1 108 ? -5.578 -12.954 14.705 1.00 95.69 108 LYS A CA 1
ATOM 855 C C . LYS A 1 108 ? -4.820 -11.720 15.197 1.00 95.69 108 LYS A C 1
AT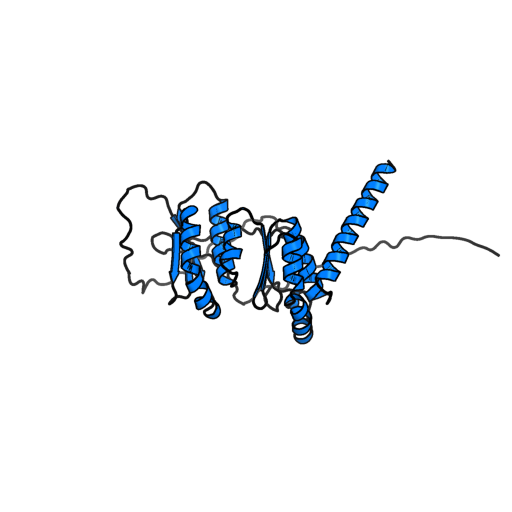OM 857 O O . LYS A 1 108 ? -4.318 -11.715 16.319 1.00 95.69 108 LYS A O 1
ATOM 862 N N . ASP A 1 109 ? -4.774 -10.673 14.380 1.00 95.44 109 ASP A N 1
ATOM 863 C CA . ASP A 1 109 ? -4.027 -9.453 14.690 1.00 95.44 109 ASP A CA 1
ATOM 864 C C . ASP A 1 109 ? -4.829 -8.448 15.537 1.00 95.44 109 ASP A C 1
ATOM 866 O O . ASP A 1 109 ? -4.271 -7.469 16.038 1.00 95.44 109 ASP A O 1
ATOM 870 N N . TRP A 1 110 ? -6.136 -8.666 15.728 1.00 95.62 110 TRP A N 1
ATOM 871 C CA . TRP A 1 110 ? -7.036 -7.656 16.289 1.00 95.62 110 TRP A CA 1
ATOM 872 C C . TRP A 1 110 ? -6.679 -7.236 17.716 1.00 95.62 110 TRP A C 1
ATOM 874 O O . TRP A 1 110 ? -6.884 -6.081 18.089 1.00 95.62 110 TRP A O 1
ATOM 884 N N . LEU A 1 111 ? -6.130 -8.151 18.522 1.00 95.75 111 LEU A N 1
ATOM 885 C CA . LEU A 1 111 ? -5.698 -7.836 19.886 1.00 95.75 111 LEU A CA 1
ATOM 886 C C . LEU A 1 111 ? -4.583 -6.780 19.890 1.00 95.75 111 LEU A C 1
ATOM 888 O O . LEU A 1 111 ? -4.651 -5.828 20.663 1.00 95.75 111 LEU A O 1
ATOM 892 N N . MET A 1 112 ? -3.611 -6.917 18.984 1.00 96.00 112 MET A N 1
ATOM 893 C CA . MET A 1 112 ? -2.527 -5.950 18.796 1.00 96.00 112 MET A CA 1
ATOM 894 C C . MET A 1 112 ? -3.063 -4.616 18.264 1.00 96.00 112 MET A C 1
ATOM 896 O O . MET A 1 112 ? -2.679 -3.555 18.745 1.00 96.00 112 MET A O 1
ATOM 900 N N . VAL A 1 113 ? -3.998 -4.656 17.308 1.00 96.44 113 VAL A N 1
ATOM 901 C CA . VAL A 1 113 ? -4.650 -3.441 16.793 1.00 96.44 113 VAL A CA 1
ATOM 902 C C . VAL A 1 113 ? -5.354 -2.686 17.924 1.00 96.44 113 VAL A C 1
ATOM 904 O O . VAL A 1 113 ? -5.157 -1.482 18.068 1.00 96.44 113 VAL A O 1
ATOM 907 N N . LYS A 1 114 ? -6.113 -3.393 18.772 1.00 96.00 114 LYS A N 1
ATOM 908 C CA . LYS A 1 114 ? -6.786 -2.814 19.942 1.00 96.00 114 LYS A CA 1
ATOM 909 C C . LYS A 1 114 ? -5.813 -2.181 20.927 1.00 96.00 114 LYS A C 1
ATOM 911 O O . LYS A 1 114 ? -6.067 -1.064 21.371 1.00 96.00 114 LYS A O 1
ATOM 916 N N . SER A 1 115 ? -4.737 -2.883 21.290 1.00 95.81 115 SER A N 1
ATOM 917 C CA . SER A 1 115 ? -3.774 -2.366 22.265 1.00 95.81 115 SER A CA 1
ATOM 918 C C . SER A 1 115 ? -3.092 -1.106 21.749 1.00 95.81 115 SER A C 1
ATOM 920 O O . SER A 1 115 ? -3.094 -0.098 22.447 1.00 95.81 115 SER A O 1
ATOM 922 N N . THR A 1 116 ? -2.605 -1.127 20.505 1.00 95.25 116 THR A N 1
ATOM 923 C CA . THR A 1 116 ? -1.917 0.025 19.919 1.00 95.25 116 THR A CA 1
ATOM 924 C C . THR A 1 116 ? -2.867 1.204 19.745 1.00 95.25 116 THR A C 1
ATOM 926 O O . THR A 1 116 ? -2.539 2.305 20.158 1.00 95.25 116 THR A O 1
ATOM 929 N N . LEU A 1 117 ? -4.073 1.008 19.202 1.00 93.69 117 LEU A N 1
ATOM 930 C CA . LEU A 1 117 ? -5.019 2.113 18.997 1.00 93.69 117 LEU A CA 1
ATOM 931 C C . LEU A 1 117 ? -5.499 2.755 20.305 1.00 93.69 117 LEU A C 1
ATOM 933 O O . LEU A 1 117 ? -5.738 3.964 20.333 1.00 93.69 117 LEU A O 1
ATOM 937 N N . LYS A 1 118 ? -5.572 1.985 21.399 1.00 92.88 118 LYS A N 1
ATOM 938 C CA . LYS A 1 118 ? -5.916 2.507 22.727 1.00 92.88 118 LYS A CA 1
ATOM 939 C C . LYS A 1 118 ? -4.910 3.552 23.217 1.00 92.88 118 LYS A C 1
ATOM 941 O O . LYS A 1 118 ? -5.330 4.535 23.820 1.00 92.88 118 LYS A O 1
ATOM 946 N N . GLU A 1 119 ? -3.619 3.389 22.920 1.00 91.94 119 GLU A N 1
ATOM 947 C CA . GLU A 1 119 ? -2.566 4.357 23.280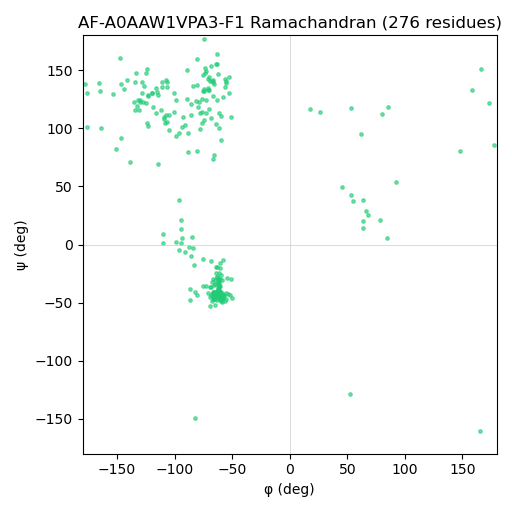 1.00 91.94 119 GLU A CA 1
ATOM 948 C C . GLU A 1 119 ? -2.765 5.719 22.599 1.00 91.94 119 GLU A C 1
ATOM 950 O O . GLU A 1 119 ? -2.408 6.753 23.157 1.00 91.94 119 GLU A O 1
ATOM 955 N N . TYR A 1 120 ? -3.397 5.729 21.423 1.00 90.50 120 TYR A N 1
ATOM 956 C CA . TYR A 1 120 ? -3.740 6.946 20.685 1.00 90.50 120 TYR A CA 1
ATOM 957 C C . TYR A 1 120 ? -5.164 7.447 20.987 1.00 90.50 120 TYR A C 1
ATOM 959 O O . TYR A 1 120 ? -5.633 8.378 20.338 1.00 90.50 120 TYR A O 1
ATOM 967 N N . GLY A 1 121 ? -5.887 6.835 21.933 1.00 89.69 121 GLY A N 1
ATOM 968 C CA . GLY A 1 121 ? -7.273 7.206 22.238 1.00 89.69 121 GLY A CA 1
ATOM 969 C C . GLY A 1 121 ? -8.263 6.881 21.113 1.00 89.69 121 GLY A C 1
ATOM 970 O O . GLY A 1 121 ? -9.299 7.535 20.987 1.00 89.69 121 GLY A O 1
ATOM 971 N N . ILE A 1 122 ? -7.950 5.890 20.272 1.00 92.19 122 ILE A N 1
ATOM 972 C CA . ILE A 1 122 ? -8.837 5.405 19.212 1.00 92.19 122 ILE A CA 1
ATOM 973 C C . ILE A 1 122 ? -9.516 4.121 19.699 1.00 92.19 122 ILE A C 1
ATOM 975 O O . ILE A 1 122 ? -8.884 3.080 19.881 1.00 92.19 122 ILE A O 1
ATOM 979 N N . GLY A 1 123 ? -10.831 4.185 19.886 1.00 92.75 123 GLY A N 1
ATOM 980 C CA . GLY A 1 123 ? -11.667 3.006 20.078 1.00 92.75 123 GLY A CA 1
ATOM 981 C C . GLY A 1 123 ? -11.794 2.225 18.773 1.00 92.75 123 GLY A C 1
ATOM 982 O O . GLY A 1 123 ? -11.881 2.808 17.693 1.00 92.75 123 GLY A O 1
ATOM 983 N N . CYS A 1 124 ? -11.803 0.896 18.850 1.00 95.25 124 CYS A N 1
ATOM 984 C CA . CYS A 1 124 ? -11.985 0.050 17.675 1.00 95.25 124 CYS A CA 1
ATOM 985 C C . CYS A 1 124 ? -12.849 -1.182 17.962 1.00 95.25 124 CYS A C 1
ATOM 987 O O . CYS A 1 124 ? -12.754 -1.829 19.009 1.00 95.25 124 CYS A O 1
ATOM 989 N N . HIS A 1 125 ? -13.685 -1.526 16.987 1.00 95.00 125 HIS A N 1
ATOM 990 C CA . HIS A 1 125 ? -14.596 -2.659 17.019 1.00 95.00 125 HIS A CA 1
ATOM 991 C C . HIS A 1 125 ? -14.536 -3.440 15.698 1.00 95.00 125 HIS A C 1
ATOM 993 O O . HIS A 1 125 ? -14.448 -2.850 14.620 1.00 95.00 125 HIS A O 1
ATOM 999 N N . LEU A 1 126 ? -14.573 -4.771 15.793 1.00 95.88 126 LEU A N 1
ATOM 1000 C CA . LEU A 1 126 ? -14.567 -5.691 14.655 1.00 95.88 126 LEU A CA 1
ATOM 1001 C C . LEU A 1 126 ? -15.857 -6.499 14.674 1.00 95.88 126 LEU A C 1
ATOM 1003 O O . LEU A 1 126 ? -16.095 -7.257 15.611 1.00 95.88 126 LEU A O 1
ATOM 1007 N N . ASN A 1 127 ? -16.659 -6.353 13.624 1.00 93.56 127 ASN A N 1
ATOM 1008 C CA . ASN A 1 127 ? -17.887 -7.104 13.436 1.00 93.56 127 ASN A CA 1
ATOM 1009 C C . ASN A 1 127 ? -17.702 -8.117 12.302 1.00 93.56 127 ASN A C 1
ATOM 1011 O O . ASN A 1 127 ? -17.623 -7.759 11.126 1.00 93.56 127 ASN A O 1
ATOM 1015 N N . LEU A 1 128 ? -17.649 -9.393 12.673 1.00 93.31 128 LEU A N 1
ATOM 1016 C CA . LEU A 1 128 ? -17.436 -10.500 11.742 1.00 93.31 128 LEU A CA 1
ATOM 1017 C C . LEU A 1 128 ? -18.693 -10.812 10.921 1.00 93.31 128 LEU A C 1
ATOM 1019 O O . LEU A 1 128 ? -18.598 -11.074 9.727 1.00 93.31 128 LEU A O 1
ATOM 1023 N N . VAL A 1 129 ? -19.878 -10.685 11.528 1.00 92.81 129 VAL A N 1
ATOM 1024 C CA . VAL A 1 129 ? -21.170 -10.955 10.873 1.00 92.81 129 VAL A CA 1
ATOM 1025 C C . VAL A 1 129 ? -21.432 -9.959 9.743 1.00 92.81 129 VAL A C 1
ATOM 1027 O O . VAL A 1 129 ? -21.785 -10.351 8.636 1.00 92.81 129 VAL A O 1
ATOM 1030 N N . LYS A 1 130 ? -21.214 -8.664 10.003 1.00 90.69 130 LYS A N 1
ATOM 1031 C CA . LYS A 1 130 ? -21.354 -7.584 9.010 1.00 90.69 130 LYS A CA 1
ATOM 1032 C C . LYS A 1 130 ? -20.099 -7.395 8.144 1.00 90.69 130 LYS A C 1
ATOM 1034 O O . LYS A 1 130 ? -20.095 -6.527 7.270 1.00 90.69 130 LYS A O 1
ATOM 1039 N N . CYS A 1 131 ? -19.035 -8.161 8.408 1.00 92.31 131 CYS A N 1
ATOM 1040 C CA . CYS A 1 131 ? -17.712 -8.011 7.798 1.00 92.31 131 CYS A CA 1
ATOM 1041 C C . CYS A 1 131 ? -17.250 -6.542 7.771 1.00 92.31 131 CYS A C 1
ATOM 1043 O O . CYS A 1 131 ? -16.887 -6.012 6.719 1.00 92.31 131 CYS A O 1
ATOM 1045 N N . CYS A 1 132 ? -17.332 -5.847 8.910 1.00 94.38 132 CYS A N 1
ATOM 1046 C CA . CYS A 1 132 ? -16.942 -4.443 9.016 1.00 94.38 132 CYS A CA 1
ATOM 1047 C C . CYS A 1 132 ? -16.063 -4.153 10.236 1.00 94.38 132 CYS A C 1
ATOM 1049 O O . CYS A 1 132 ? -16.173 -4.774 11.293 1.00 94.38 132 CYS A O 1
ATOM 1051 N N . MET A 1 133 ? -15.171 -3.185 10.067 1.00 95.50 133 MET A N 1
ATOM 1052 C CA . MET A 1 133 ? -14.354 -2.597 11.123 1.00 95.50 133 MET A CA 1
ATOM 1053 C C . MET A 1 133 ? -14.875 -1.199 11.407 1.00 95.50 133 MET A C 1
ATOM 1055 O O . MET A 1 133 ? -15.242 -0.482 10.477 1.00 95.50 133 MET A O 1
ATOM 1059 N N . THR A 1 134 ? -14.889 -0.808 12.673 1.00 94.38 134 THR A N 1
ATOM 1060 C CA . THR A 1 134 ? -15.349 0.509 13.120 1.00 94.38 134 THR A CA 1
ATOM 1061 C C . THR A 1 134 ? -14.308 1.119 14.037 1.00 94.38 134 THR A C 1
ATOM 1063 O O . THR A 1 134 ? -13.957 0.488 15.032 1.00 94.38 134 THR A O 1
ATOM 1066 N N . PHE A 1 135 ? -13.826 2.321 13.725 1.00 94.88 135 PHE A N 1
ATOM 1067 C CA . PHE A 1 135 ? -12.966 3.117 14.601 1.00 94.88 135 PHE A CA 1
ATOM 1068 C C . PHE A 1 135 ? -13.721 4.347 15.091 1.00 94.88 135 PHE A C 1
ATOM 1070 O O . PHE A 1 135 ? -14.375 5.030 14.305 1.00 94.88 135 PHE A O 1
ATOM 1077 N N . SER A 1 136 ? -13.603 4.637 16.379 1.00 90.56 136 SER A N 1
ATOM 1078 C CA . SER A 1 136 ? -14.208 5.786 17.043 1.00 90.56 136 SER A CA 1
ATOM 1079 C C . SER A 1 136 ? -13.118 6.600 17.724 1.00 90.56 136 SER A C 1
ATOM 1081 O O . SER A 1 136 ? -12.334 6.068 18.506 1.00 90.56 136 SER A O 1
ATOM 1083 N N . THR A 1 137 ? -13.066 7.893 17.453 1.00 85.62 137 THR A N 1
ATOM 1084 C CA . THR A 1 137 ? -12.117 8.814 18.082 1.00 85.62 137 THR A CA 1
ATOM 1085 C C . THR A 1 137 ? -12.887 9.998 18.638 1.00 85.62 137 THR A C 1
ATOM 1087 O O . THR A 1 137 ? -13.837 10.467 18.015 1.00 85.62 137 THR A O 1
ATOM 1090 N N . THR A 1 138 ? -12.528 10.482 19.823 1.00 81.25 138 THR A N 1
ATOM 1091 C CA . THR A 1 138 ? -13.047 11.771 20.292 1.00 81.25 138 THR A CA 1
ATOM 1092 C C . THR A 1 138 ? -12.544 12.871 19.360 1.00 81.25 138 THR A C 1
ATOM 1094 O O . THR A 1 138 ? -11.522 12.702 18.689 1.00 81.25 138 THR A O 1
ATOM 1097 N N . LYS A 1 139 ? -13.246 14.007 19.270 1.00 70.31 139 LYS A N 1
ATOM 1098 C CA . LYS A 1 139 ? -12.702 15.187 18.583 1.00 70.31 139 LYS A CA 1
ATOM 1099 C C . LYS A 1 139 ? -11.404 15.630 19.264 1.00 70.31 139 LYS A C 1
ATOM 1101 O O . LYS A 1 139 ? -11.400 16.420 20.204 1.00 70.31 139 LYS A O 1
ATOM 1106 N N . THR A 1 140 ? -10.297 15.081 18.785 1.00 70.19 140 THR A N 1
ATOM 1107 C CA . THR A 1 140 ? -8.948 15.433 19.199 1.00 70.19 140 THR A CA 1
ATOM 1108 C C . THR A 1 140 ? -8.568 16.790 18.612 1.00 70.19 140 THR A C 1
ATOM 1110 O O . THR A 1 140 ? -9.051 17.190 17.551 1.00 70.19 140 THR A O 1
ATOM 1113 N N . ARG A 1 141 ? -7.674 17.509 19.301 1.00 66.44 141 ARG A N 1
ATOM 1114 C CA . ARG A 1 141 ? -7.050 18.728 18.761 1.00 66.44 141 ARG A CA 1
ATOM 1115 C C . ARG A 1 141 ? -6.095 18.424 17.602 1.00 66.44 141 ARG A C 1
ATOM 1117 O O . ARG A 1 141 ? -5.721 19.355 16.898 1.00 66.44 141 ARG A O 1
ATOM 1124 N N . ASP A 1 142 ? -5.711 17.158 17.417 1.00 77.38 142 ASP A N 1
ATOM 1125 C CA . ASP A 1 142 ? -4.836 16.704 16.336 1.00 77.38 142 ASP A CA 1
ATOM 1126 C C . ASP A 1 142 ? -5.650 16.162 15.139 1.00 77.38 142 ASP A C 1
ATOM 1128 O O . ASP A 1 142 ? -6.040 14.988 15.140 1.00 77.38 142 ASP A O 1
ATOM 1132 N N . PRO A 1 143 ? -5.923 16.978 14.102 1.00 78.25 143 PRO A N 1
ATOM 1133 C CA . PRO A 1 143 ? -6.654 16.522 12.922 1.00 78.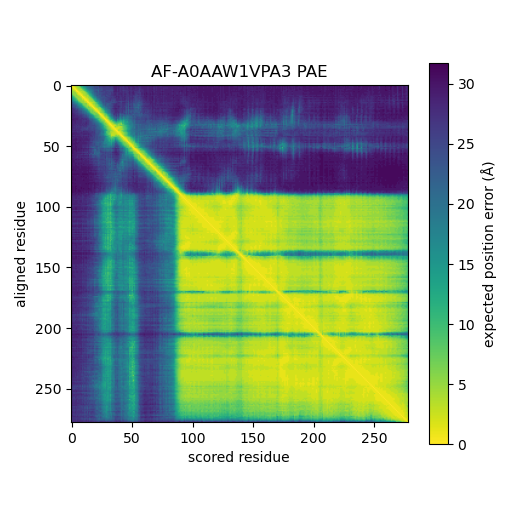25 143 PRO A CA 1
ATOM 1134 C C . PRO A 1 143 ? -5.930 15.395 12.169 1.00 78.25 143 PRO A C 1
ATOM 1136 O O . PRO A 1 143 ? -6.599 14.582 11.526 1.00 78.25 143 PRO A O 1
ATOM 1139 N N . ASP A 1 144 ? -4.601 15.284 12.289 1.00 84.25 144 ASP A N 1
ATOM 1140 C CA . ASP A 1 144 ? -3.830 14.251 11.593 1.00 84.25 144 ASP A CA 1
ATOM 1141 C C . ASP A 1 144 ? -4.175 12.851 12.116 1.00 84.25 144 ASP A C 1
ATOM 1143 O O . ASP A 1 144 ? -4.118 11.872 11.370 1.00 84.25 144 ASP A O 1
ATOM 1147 N N . LEU A 1 145 ? -4.561 12.727 13.390 1.00 87.75 145 LEU A N 1
ATOM 1148 C CA . LEU A 1 145 ? -4.934 11.442 13.979 1.00 87.75 145 LEU A CA 1
ATOM 1149 C C . LEU A 1 145 ? -6.241 10.893 13.389 1.00 87.75 145 LEU A C 1
ATOM 1151 O O . LEU A 1 145 ? -6.360 9.687 13.162 1.00 87.75 145 LEU A O 1
ATOM 1155 N N . ILE A 1 146 ? -7.197 11.777 13.093 1.00 86.38 146 ILE A N 1
ATOM 1156 C CA . ILE A 1 146 ? -8.472 11.413 12.461 1.00 86.38 146 ILE A CA 1
ATOM 1157 C C . ILE A 1 146 ? -8.220 10.870 11.049 1.00 86.38 146 ILE A C 1
ATOM 1159 O O . ILE A 1 146 ? -8.761 9.825 10.677 1.00 86.38 146 ILE A O 1
ATOM 1163 N N . ASP A 1 147 ? -7.370 11.546 10.273 1.00 87.69 147 ASP A N 1
ATOM 1164 C CA . ASP A 1 147 ? -7.001 11.094 8.930 1.00 87.69 147 ASP A CA 1
ATOM 1165 C C . ASP A 1 147 ? -6.236 9.759 8.978 1.00 87.69 147 ASP A C 1
ATOM 1167 O O . ASP A 1 147 ? -6.572 8.836 8.234 1.00 87.69 147 ASP A O 1
ATOM 1171 N N . LYS A 1 148 ? -5.305 9.586 9.927 1.00 90.56 148 LYS A N 1
ATOM 1172 C CA . LYS A 1 148 ? -4.588 8.313 10.135 1.00 90.56 148 LYS A CA 1
ATOM 1173 C C . LYS A 1 148 ? -5.515 7.154 10.499 1.00 90.56 148 LYS A C 1
ATOM 1175 O O . LYS A 1 148 ? -5.324 6.045 10.004 1.00 90.56 148 LYS A O 1
ATOM 1180 N N . ALA A 1 149 ? -6.530 7.384 11.333 1.00 91.62 149 ALA A N 1
ATOM 1181 C CA . ALA A 1 149 ? -7.517 6.358 11.671 1.00 91.62 149 ALA A CA 1
ATOM 1182 C C . ALA A 1 149 ? -8.303 5.900 10.428 1.00 91.62 149 ALA A C 1
ATOM 1184 O O . ALA A 1 149 ? -8.551 4.705 10.243 1.00 91.62 149 ALA A O 1
ATOM 1185 N N . ARG A 1 150 ? -8.651 6.841 9.539 1.00 90.88 150 ARG A N 1
ATOM 1186 C CA . ARG A 1 150 ? -9.317 6.538 8.264 1.00 90.88 150 ARG A CA 1
ATOM 1187 C C . ARG A 1 150 ? -8.409 5.751 7.319 1.00 90.88 150 ARG A C 1
ATOM 1189 O O . ARG A 1 150 ? -8.879 4.798 6.692 1.00 90.88 150 ARG A O 1
ATOM 1196 N N . ASP A 1 151 ? -7.138 6.132 7.233 1.00 92.31 151 ASP A N 1
ATOM 1197 C CA . ASP A 1 151 ? -6.145 5.440 6.408 1.00 92.31 151 ASP A CA 1
ATOM 1198 C C . ASP A 1 151 ? -5.922 4.006 6.905 1.00 92.31 151 ASP A C 1
ATOM 1200 O O . ASP A 1 151 ? -5.935 3.069 6.109 1.00 92.31 151 ASP A O 1
ATOM 1204 N N . LEU A 1 152 ? -5.840 3.798 8.224 1.00 94.81 152 LEU A N 1
ATOM 1205 C CA . LEU A 1 152 ? -5.736 2.465 8.823 1.00 94.81 152 LEU A CA 1
ATOM 1206 C C . LEU A 1 152 ? -6.922 1.562 8.481 1.00 94.81 152 LEU A C 1
ATOM 1208 O O . LEU A 1 152 ? -6.715 0.426 8.054 1.00 94.81 152 LEU A O 1
ATOM 1212 N N . LEU A 1 153 ? -8.160 2.054 8.629 1.00 93.94 153 LEU A N 1
ATOM 1213 C CA . LEU A 1 153 ? -9.348 1.294 8.219 1.00 93.94 153 LEU A CA 1
ATOM 1214 C C . LEU A 1 153 ? -9.226 0.850 6.762 1.00 93.94 153 LEU A C 1
ATOM 1216 O O . LEU A 1 153 ? -9.565 -0.287 6.418 1.00 93.94 153 LEU A O 1
ATOM 1220 N N . TRP A 1 154 ? -8.741 1.745 5.899 1.00 92.88 154 TRP A N 1
ATOM 1221 C CA . TRP A 1 154 ? -8.540 1.431 4.497 1.00 92.88 154 TRP A CA 1
ATOM 1222 C C . TRP A 1 154 ? -7.450 0.378 4.285 1.00 92.88 154 TRP A C 1
ATOM 1224 O O . TRP A 1 154 ? -7.716 -0.604 3.596 1.00 92.88 154 TRP A O 1
ATOM 1234 N N . PHE A 1 155 ? -6.286 0.494 4.921 1.00 94.38 155 PHE A N 1
ATOM 1235 C CA . PHE A 1 155 ? -5.221 -0.509 4.823 1.00 94.38 155 PHE A CA 1
ATOM 1236 C C . PHE A 1 155 ? -5.659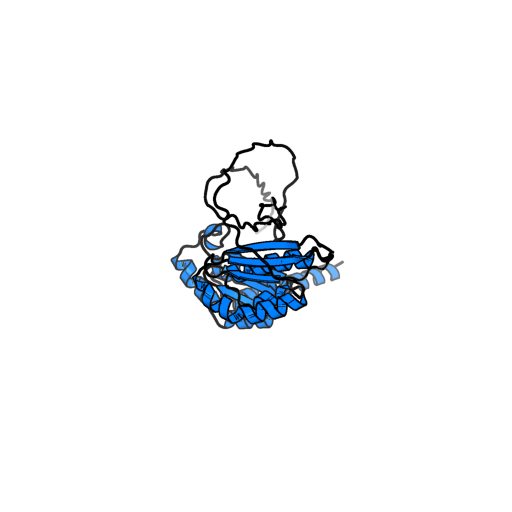 -1.898 5.254 1.00 94.38 155 PHE A C 1
ATOM 1238 O O . PHE A 1 155 ? -5.393 -2.863 4.538 1.00 94.38 155 PHE A O 1
ATOM 1245 N N . PHE A 1 156 ? -6.403 -2.005 6.354 1.00 94.06 156 PHE A N 1
ATOM 1246 C CA . PHE A 1 156 ? -6.946 -3.293 6.761 1.00 94.06 156 PHE A CA 1
ATOM 1247 C C . PHE A 1 156 ? -7.879 -3.863 5.696 1.00 94.06 156 PHE A C 1
ATOM 1249 O O . PHE A 1 156 ? -7.758 -5.033 5.361 1.00 94.06 156 PHE A O 1
ATOM 1256 N N . SER A 1 157 ? -8.732 -3.047 5.066 1.00 91.75 157 SER A N 1
ATOM 1257 C CA . SER A 1 157 ? -9.585 -3.526 3.964 1.00 91.75 157 SER A CA 1
ATOM 1258 C C . SER A 1 157 ? -8.809 -3.985 2.718 1.00 91.75 157 SER A C 1
ATOM 1260 O O . SER A 1 157 ? -9.349 -4.742 1.912 1.00 91.75 157 SER A O 1
ATOM 1262 N N . LEU A 1 158 ? -7.550 -3.554 2.576 1.00 90.88 158 LEU A N 1
ATOM 1263 C CA . LEU A 1 158 ? -6.620 -3.943 1.513 1.00 90.88 158 LEU A CA 1
ATOM 1264 C C . LEU A 1 158 ? -5.704 -5.113 1.916 1.00 90.88 158 LEU A C 1
ATOM 1266 O O . LEU A 1 158 ? -4.724 -5.370 1.227 1.00 90.88 158 LEU A O 1
ATOM 1270 N N . ALA A 1 159 ? -6.006 -5.809 3.018 1.00 91.12 159 ALA A N 1
ATOM 1271 C CA . ALA A 1 159 ? -5.217 -6.928 3.538 1.00 91.12 159 ALA A CA 1
ATOM 1272 C C . ALA A 1 159 ? -3.785 -6.570 3.984 1.00 91.12 159 ALA A C 1
ATOM 1274 O O . ALA A 1 159 ? -2.944 -7.462 4.102 1.00 91.12 159 ALA A O 1
ATOM 1275 N N . VAL A 1 160 ? -3.490 -5.294 4.257 1.00 92.19 160 VAL A N 1
ATOM 1276 C CA . VAL A 1 160 ? -2.172 -4.903 4.778 1.00 92.19 160 VAL A CA 1
ATOM 1277 C C . VAL A 1 160 ? -1.997 -5.486 6.191 1.00 92.19 160 VAL A C 1
ATOM 1279 O O . VAL A 1 160 ? -2.864 -5.258 7.042 1.00 92.19 160 VAL A O 1
ATOM 1282 N N . PRO A 1 161 ? -0.898 -6.214 6.480 1.00 92.19 161 PRO A N 1
ATOM 1283 C CA . PRO A 1 161 ? -0.626 -6.766 7.804 1.00 92.19 161 PRO A CA 1
ATOM 1284 C C . PRO A 1 161 ? -0.627 -5.694 8.894 1.00 92.19 161 PRO A C 1
ATOM 1286 O O . PRO A 1 161 ? -0.081 -4.603 8.707 1.00 92.19 161 PRO A O 1
ATOM 1289 N N . ALA A 1 162 ? -1.174 -6.014 10.067 1.00 94.25 162 ALA A N 1
ATOM 1290 C CA . ALA A 1 162 ? -1.328 -5.031 11.137 1.00 94.25 162 ALA A CA 1
ATOM 1291 C C . ALA A 1 162 ? 0.003 -4.439 11.623 1.00 94.25 162 ALA A C 1
ATOM 1293 O O . ALA A 1 162 ? 0.083 -3.238 11.876 1.00 94.25 162 ALA A O 1
ATOM 1294 N N . SER A 1 163 ? 1.069 -5.242 11.664 1.00 92.25 163 SER A N 1
ATOM 1295 C CA . SER A 1 163 ? 2.419 -4.782 12.019 1.00 92.25 163 SER A CA 1
ATOM 1296 C C . SER A 1 163 ? 2.972 -3.710 11.070 1.00 92.25 163 SER A C 1
ATOM 1298 O O . SER A 1 163 ? 3.750 -2.858 11.496 1.00 92.25 163 SER A O 1
ATOM 1300 N N . GLN A 1 164 ? 2.570 -3.729 9.794 1.00 92.50 164 GLN A N 1
ATOM 1301 C CA . GLN A 1 164 ? 2.939 -2.714 8.807 1.00 92.50 164 GLN A CA 1
ATOM 1302 C C . GLN A 1 164 ? 1.973 -1.528 8.848 1.00 92.50 164 GLN A C 1
ATOM 1304 O O . GLN A 1 164 ? 2.415 -0.383 8.917 1.00 92.50 164 GLN A O 1
ATOM 1309 N N . ALA A 1 165 ? 0.662 -1.787 8.856 1.00 94.44 165 ALA A N 1
ATOM 1310 C CA . ALA A 1 165 ? -0.360 -0.743 8.812 1.00 94.44 165 ALA A CA 1
ATOM 1311 C C . ALA A 1 165 ? -0.227 0.242 9.985 1.00 94.44 165 ALA A C 1
ATOM 1313 O O . ALA A 1 165 ? -0.250 1.454 9.776 1.00 94.44 165 ALA A O 1
ATOM 1314 N N . LEU A 1 166 ? -0.004 -0.261 11.207 1.00 95.19 166 LEU A N 1
ATOM 1315 C CA . LEU A 1 166 ? 0.106 0.560 12.421 1.00 95.19 166 LEU A CA 1
ATOM 1316 C C . LEU A 1 166 ? 1.263 1.575 12.375 1.00 95.19 166 LEU A C 1
ATOM 1318 O O . LEU A 1 166 ? 1.200 2.600 13.055 1.00 95.19 166 LEU A O 1
ATOM 1322 N N . LYS A 1 167 ? 2.275 1.379 11.516 1.00 92.00 167 LYS A N 1
ATOM 1323 C CA . LYS A 1 167 ? 3.376 2.341 11.326 1.00 92.00 167 LYS A CA 1
ATOM 1324 C C . LYS A 1 167 ? 2.908 3.695 10.777 1.00 92.00 167 LYS A C 1
ATOM 1326 O O . LYS A 1 167 ? 3.618 4.692 10.934 1.00 92.00 167 LYS A O 1
ATOM 1331 N N . VAL A 1 168 ? 1.716 3.776 10.176 1.00 91.56 168 VAL A N 1
ATOM 1332 C CA . VAL A 1 168 ? 1.135 5.049 9.704 1.00 91.56 168 VAL A CA 1
ATOM 1333 C C . VAL A 1 168 ? 0.850 6.027 10.849 1.00 91.56 168 VAL A C 1
ATOM 1335 O O . VAL A 1 168 ? 0.892 7.245 10.658 1.00 91.56 168 VAL A O 1
ATOM 1338 N N . LEU A 1 169 ? 0.655 5.520 12.072 1.00 90.94 169 LEU A N 1
ATOM 1339 C CA . LEU A 1 169 ? 0.435 6.352 13.256 1.00 90.94 169 LEU A CA 1
ATOM 1340 C C . LEU A 1 169 ? 1.645 7.263 13.541 1.00 90.94 169 LEU A C 1
ATOM 1342 O O . LEU A 1 169 ? 1.472 8.425 13.922 1.00 90.94 169 LEU A O 1
ATOM 1346 N N . ASN A 1 170 ? 2.858 6.802 13.214 1.00 86.38 170 ASN A N 1
ATOM 1347 C CA . ASN A 1 170 ? 4.132 7.475 13.489 1.00 86.38 170 ASN A CA 1
ATOM 1348 C C . ASN A 1 170 ? 4.681 8.303 12.308 1.00 86.38 170 ASN A C 1
ATOM 1350 O O . ASN A 1 170 ? 5.887 8.362 12.096 1.00 86.38 170 ASN A O 1
ATOM 1354 N N . ARG A 1 171 ? 3.802 8.985 11.556 1.00 74.00 171 ARG A N 1
ATOM 1355 C CA . ARG A 1 171 ? 4.155 9.893 10.433 1.00 74.00 171 ARG A CA 1
ATOM 1356 C C . ARG A 1 171 ? 4.794 9.206 9.216 1.00 74.00 171 ARG A C 1
ATOM 1358 O O . ARG A 1 171 ? 5.544 9.834 8.471 1.00 74.00 171 ARG A O 1
ATOM 1365 N N . SER A 1 172 ? 4.470 7.939 8.979 1.00 83.19 172 SER A N 1
ATOM 1366 C CA . SER A 1 172 ? 4.851 7.273 7.730 1.00 83.19 172 SER A CA 1
ATOM 1367 C C . SER A 1 172 ? 3.979 7.776 6.581 1.00 83.19 172 SER A C 1
ATOM 1369 O O . SER A 1 172 ? 2.754 7.823 6.708 1.00 83.19 172 SER A O 1
ATOM 1371 N N . HIS A 1 173 ? 4.596 8.129 5.454 1.00 93.06 173 HIS A N 1
ATOM 1372 C CA . HIS A 1 173 ? 3.857 8.360 4.217 1.00 93.06 173 HIS A CA 1
ATOM 1373 C C . HIS A 1 173 ? 3.554 7.030 3.558 1.00 93.06 173 HIS A C 1
ATOM 1375 O O . HIS A 1 173 ? 4.200 6.020 3.833 1.00 93.06 173 HIS A O 1
ATOM 1381 N N . TRP A 1 174 ? 2.568 7.031 2.679 1.00 94.75 174 TRP A N 1
ATOM 1382 C CA . TRP A 1 174 ? 2.139 5.815 2.033 1.00 94.75 174 TRP A CA 1
ATOM 1383 C C . TRP A 1 174 ? 1.646 6.088 0.627 1.00 94.75 174 TRP A C 1
ATOM 1385 O O . TRP A 1 174 ? 1.303 7.218 0.273 1.00 94.75 174 TRP A O 1
ATOM 1395 N N . ASP A 1 175 ? 1.619 5.030 -0.168 1.00 95.19 175 ASP A N 1
ATOM 1396 C CA . ASP A 1 175 ? 1.028 5.057 -1.489 1.00 95.19 175 ASP A CA 1
ATOM 1397 C C . ASP A 1 175 ? 0.405 3.707 -1.838 1.00 95.19 175 ASP A C 1
ATOM 1399 O O . ASP A 1 175 ? 0.968 2.651 -1.545 1.00 95.19 175 ASP A O 1
ATOM 1403 N N . VAL A 1 176 ? -0.772 3.758 -2.456 1.00 94.75 176 VAL A N 1
ATOM 1404 C CA . VAL A 1 176 ? -1.527 2.586 -2.902 1.00 94.75 176 VAL A CA 1
ATOM 1405 C C . VAL A 1 176 ? -1.532 2.583 -4.424 1.00 94.75 176 VAL A C 1
ATOM 1407 O O . VAL A 1 176 ? -2.087 3.468 -5.080 1.00 94.75 176 VAL A O 1
ATOM 1410 N N . ILE A 1 177 ? -0.916 1.560 -5.001 1.00 95.62 177 ILE A N 1
ATOM 1411 C CA . ILE A 1 177 ? -0.761 1.375 -6.438 1.00 95.62 177 ILE A CA 1
ATOM 1412 C C . ILE A 1 177 ? -1.680 0.241 -6.875 1.00 95.62 177 ILE A C 1
ATOM 1414 O O . ILE A 1 177 ? -1.476 -0.930 -6.554 1.00 95.62 177 ILE A O 1
ATOM 1418 N N . LYS A 1 178 ? -2.714 0.600 -7.632 1.00 95.25 178 LYS A N 1
ATOM 1419 C CA . LYS A 1 178 ? -3.608 -0.356 -8.280 1.00 95.25 178 LYS A CA 1
ATOM 1420 C C . LYS A 1 178 ? -2.893 -0.938 -9.496 1.00 95.25 178 LYS A C 1
ATOM 1422 O O . LYS A 1 178 ? -2.610 -0.212 -10.439 1.00 95.25 178 LYS A O 1
ATOM 1427 N N . LEU A 1 179 ? -2.588 -2.228 -9.483 1.00 96.19 179 LEU A N 1
ATOM 1428 C CA . LEU A 1 179 ? -1.851 -2.891 -10.558 1.00 96.19 179 LEU A CA 1
ATOM 1429 C C . LEU A 1 179 ? -2.771 -3.375 -11.683 1.00 96.19 179 LEU A C 1
ATOM 1431 O O . LEU A 1 179 ? -2.394 -3.291 -12.845 1.00 96.19 179 LEU A O 1
ATOM 1435 N N . GLY A 1 180 ? -3.958 -3.874 -11.340 1.00 93.56 180 GLY A N 1
ATOM 1436 C CA . GLY A 1 180 ? -4.839 -4.614 -12.246 1.00 93.56 180 GLY A CA 1
ATOM 1437 C C . GLY A 1 180 ? -5.720 -3.753 -13.156 1.00 93.56 180 GLY A C 1
ATOM 1438 O O . GLY A 1 180 ? -5.351 -2.658 -13.590 1.00 93.56 180 GLY A O 1
ATOM 1439 N N . TYR A 1 181 ? -6.897 -4.294 -13.474 1.00 94.69 181 TYR A N 1
ATOM 1440 C CA . TYR A 1 181 ? -7.852 -3.753 -14.452 1.00 94.69 181 TYR A CA 1
ATOM 1441 C C . TYR A 1 181 ? -8.940 -2.860 -13.842 1.00 94.69 181 TYR A C 1
ATOM 1443 O O . TYR A 1 181 ? -9.813 -2.374 -14.557 1.00 94.69 181 TYR A O 1
ATOM 1451 N N . GLN A 1 182 ? -8.906 -2.646 -12.526 1.00 91.00 182 GLN A N 1
ATOM 1452 C CA . GLN A 1 182 ? -9.789 -1.712 -11.832 1.00 91.00 182 GLN A CA 1
ATOM 1453 C C . GLN A 1 182 ? -9.563 -0.263 -12.294 1.00 91.00 182 GLN A C 1
ATOM 1455 O O . GLN A 1 182 ? -8.515 0.056 -12.853 1.00 91.00 182 GLN A O 1
ATOM 1460 N N . ARG A 1 183 ? -10.514 0.638 -11.999 1.00 87.50 183 ARG A N 1
ATOM 1461 C CA . ARG A 1 183 ? -10.385 2.072 -12.315 1.00 87.50 183 ARG A CA 1
ATOM 1462 C C . ARG A 1 183 ? -9.068 2.633 -11.767 1.00 87.50 183 ARG A C 1
ATOM 1464 O O . ARG A 1 183 ? -8.751 2.436 -10.587 1.00 87.50 183 ARG A O 1
ATOM 1471 N N . ASP A 1 184 ? -8.341 3.328 -12.639 1.00 88.62 184 ASP A N 1
ATOM 1472 C CA . ASP A 1 184 ? -7.006 3.897 -12.408 1.00 88.62 184 ASP A CA 1
ATOM 1473 C C . ASP A 1 184 ? -5.903 2.856 -12.133 1.00 88.62 184 ASP A C 1
ATOM 1475 O O . ASP A 1 184 ? -4.813 3.202 -11.680 1.00 88.62 184 ASP A O 1
ATOM 1479 N N . GLY A 1 185 ? -6.166 1.573 -12.401 1.00 93.94 185 GLY A N 1
ATOM 1480 C CA . GLY A 1 185 ? -5.177 0.504 -12.310 1.00 93.94 185 GLY A CA 1
ATOM 1481 C C . GLY A 1 185 ? -4.194 0.527 -13.477 1.00 93.94 185 GLY A C 1
ATOM 1482 O O . GLY A 1 185 ? -4.576 0.864 -14.600 1.00 93.94 185 GLY A O 1
ATOM 1483 N N . LEU A 1 186 ? -2.933 0.155 -13.241 1.00 96.69 186 LEU A N 1
ATOM 1484 C CA . LEU A 1 186 ? -1.875 0.203 -14.257 1.00 96.69 186 LEU A CA 1
ATOM 1485 C C . LEU A 1 186 ? -2.238 -0.590 -15.518 1.00 96.69 186 LEU A C 1
ATOM 1487 O O . LEU A 1 186 ? -2.033 -0.086 -16.621 1.00 96.69 186 LEU A O 1
ATOM 1491 N N . CYS A 1 187 ? -2.833 -1.781 -15.389 1.00 96.25 187 CYS A N 1
ATOM 1492 C CA . CYS A 1 187 ? -3.224 -2.552 -16.570 1.00 96.25 187 CYS A CA 1
ATOM 1493 C C . CYS A 1 187 ? -4.312 -1.858 -17.387 1.00 96.25 187 CYS A C 1
ATOM 1495 O O . CYS A 1 187 ? -4.206 -1.818 -18.612 1.00 96.25 187 CYS A O 1
ATOM 1497 N N . SER A 1 188 ? -5.313 -1.269 -16.724 1.00 94.94 188 SER A N 1
ATOM 1498 C CA . SER A 1 188 ? -6.364 -0.502 -17.407 1.00 94.94 188 SER A CA 1
ATOM 1499 C C . SER A 1 188 ? -5.815 0.763 -18.079 1.00 94.94 188 SER A C 1
ATOM 1501 O O . SER A 1 188 ? -6.162 1.063 -19.216 1.00 94.94 188 SER A O 1
ATOM 1503 N N . LYS A 1 189 ? -4.904 1.472 -17.401 1.00 95.75 189 LYS A N 1
ATOM 1504 C CA . LYS A 1 189 ? -4.353 2.758 -17.838 1.00 95.75 189 LYS A CA 1
ATOM 1505 C C . LYS A 1 189 ? -3.389 2.623 -19.016 1.00 95.75 189 LYS A C 1
ATOM 1507 O O . LYS A 1 189 ? -3.352 3.502 -19.870 1.00 95.75 189 LYS A O 1
ATOM 1512 N N . PHE A 1 190 ? -2.604 1.547 -19.050 1.00 96.00 190 PHE A N 1
ATOM 1513 C CA . PHE A 1 190 ? -1.550 1.338 -20.047 1.00 96.00 190 PHE A CA 1
ATOM 1514 C C . PHE A 1 190 ? -1.867 0.224 -21.057 1.00 96.00 190 PHE A C 1
ATOM 1516 O O . PHE A 1 190 ? -0.995 -0.153 -21.834 1.00 96.00 190 PHE A O 1
ATOM 1523 N N . GLY A 1 191 ? -3.094 -0.312 -21.060 1.00 95.88 191 GLY A N 1
ATOM 1524 C CA . GLY A 1 191 ? -3.525 -1.325 -22.031 1.00 95.88 191 GLY A CA 1
ATOM 1525 C C . GLY A 1 191 ? -2.751 -2.645 -21.935 1.00 95.88 191 GLY A C 1
ATOM 1526 O O . GLY A 1 191 ? -2.428 -3.252 -22.954 1.00 95.88 191 GLY A O 1
ATOM 1527 N N . ILE A 1 192 ? -2.419 -3.085 -20.718 1.00 96.81 192 ILE A N 1
ATOM 1528 C CA . ILE A 1 192 ? -1.602 -4.288 -20.496 1.00 96.81 192 ILE A CA 1
ATOM 1529 C C . ILE A 1 192 ? -2.490 -5.529 -20.600 1.00 96.81 192 ILE A C 1
ATOM 1531 O O . ILE A 1 192 ? -3.465 -5.670 -19.862 1.00 96.81 192 ILE A O 1
ATOM 1535 N N . GLN A 1 193 ? -2.145 -6.455 -21.492 1.00 96.19 193 GLN A N 1
ATOM 1536 C CA . GLN A 1 193 ? -2.875 -7.717 -21.661 1.00 96.19 193 GLN A CA 1
ATOM 1537 C C . GLN A 1 193 ? -2.711 -8.638 -20.445 1.00 96.19 193 GLN A C 1
ATOM 1539 O O . GLN A 1 193 ? -1.708 -8.564 -19.731 1.00 96.19 193 GLN A O 1
ATOM 1544 N N . ARG A 1 194 ? -3.687 -9.522 -20.210 1.00 95.12 194 ARG A N 1
ATOM 1545 C CA . ARG A 1 194 ? -3.742 -10.372 -19.007 1.00 95.12 194 ARG A CA 1
ATOM 1546 C C . ARG A 1 194 ? -2.512 -11.259 -18.884 1.00 95.12 194 ARG A C 1
ATOM 1548 O O . ARG A 1 194 ? -1.942 -11.376 -17.804 1.00 95.12 194 ARG A O 1
ATOM 1555 N N . GLU A 1 195 ? -2.077 -11.830 -19.993 1.00 95.62 195 GLU A N 1
ATOM 1556 C CA . GLU A 1 195 ? -0.920 -12.714 -20.085 1.00 95.62 195 GLU A CA 1
ATOM 1557 C C . GLU A 1 195 ? 0.362 -11.951 -19.726 1.00 95.62 195 GLU A C 1
ATOM 1559 O O . GLU A 1 195 ? 1.141 -12.404 -18.887 1.00 95.62 195 GLU A O 1
ATOM 1564 N N . GLN A 1 196 ? 0.519 -10.735 -20.268 1.00 95.94 196 GLN A N 1
ATOM 1565 C CA . GLN A 1 196 ? 1.644 -9.849 -19.957 1.00 95.94 196 GLN A CA 1
ATOM 1566 C C . GLN A 1 196 ? 1.647 -9.447 -18.480 1.00 95.94 196 GLN A C 1
ATOM 1568 O O . GLN A 1 196 ? 2.697 -9.443 -17.840 1.00 95.94 196 GLN A O 1
ATOM 1573 N N . PHE A 1 197 ? 0.482 -9.122 -17.915 1.00 96.38 197 PHE A N 1
ATOM 1574 C CA . PHE A 1 197 ? 0.376 -8.759 -16.505 1.00 96.38 197 PHE A CA 1
ATOM 1575 C C . PHE A 1 197 ? 0.766 -9.920 -15.588 1.00 96.38 197 PHE A C 1
ATOM 1577 O O . PHE A 1 197 ? 1.524 -9.717 -14.641 1.00 96.38 197 PHE A O 1
ATOM 1584 N N . LEU A 1 198 ? 0.298 -11.137 -15.876 1.00 93.81 198 LEU A N 1
ATOM 1585 C CA . LEU A 1 198 ? 0.626 -12.325 -15.087 1.00 93.81 198 LEU A CA 1
ATOM 1586 C C . LEU A 1 198 ? 2.125 -12.641 -15.107 1.00 93.81 198 LEU A C 1
ATOM 1588 O O . LEU A 1 198 ? 2.665 -13.066 -14.088 1.00 93.81 198 LEU A O 1
ATOM 1592 N N . GLU A 1 199 ? 2.802 -12.431 -16.235 1.00 93.31 199 GLU A N 1
ATOM 1593 C CA . GLU A 1 199 ? 4.254 -12.586 -16.335 1.00 93.31 199 GLU A CA 1
ATOM 1594 C C . GLU A 1 199 ? 4.989 -11.495 -15.545 1.00 93.31 199 GLU A C 1
ATOM 1596 O O . GLU A 1 199 ? 5.782 -11.796 -14.654 1.00 93.31 199 GLU A O 1
ATOM 1601 N N . ARG A 1 200 ? 4.658 -10.224 -15.793 1.00 94.81 200 ARG A N 1
ATOM 1602 C CA . ARG A 1 200 ? 5.318 -9.068 -15.167 1.00 94.81 200 ARG A CA 1
ATOM 1603 C C . ARG A 1 200 ? 5.087 -8.995 -13.663 1.00 94.81 200 ARG A C 1
ATOM 1605 O O . ARG A 1 200 ? 5.984 -8.625 -12.913 1.00 94.81 200 ARG A O 1
ATOM 1612 N N . ARG A 1 201 ? 3.908 -9.394 -13.183 1.00 93.44 201 ARG A N 1
ATOM 1613 C CA . ARG A 1 201 ? 3.589 -9.425 -11.750 1.00 93.44 201 ARG A CA 1
ATOM 1614 C C . ARG A 1 201 ? 4.476 -10.404 -10.980 1.00 93.44 201 ARG A C 1
ATOM 1616 O O . ARG A 1 201 ? 4.758 -10.152 -9.811 1.00 93.44 201 ARG A O 1
ATOM 1623 N N . LYS A 1 202 ? 4.976 -11.473 -11.612 1.00 91.12 202 LYS A N 1
ATOM 1624 C CA . LYS A 1 202 ? 5.933 -12.392 -10.966 1.00 91.12 202 LYS A CA 1
ATOM 1625 C C . LYS A 1 202 ? 7.225 -11.681 -10.565 1.00 91.12 202 LYS A C 1
ATOM 1627 O O . LYS A 1 202 ? 7.799 -12.037 -9.541 1.00 91.12 202 LYS A O 1
ATOM 1632 N N . LEU A 1 203 ? 7.622 -10.629 -11.288 1.00 90.38 203 LEU A N 1
ATOM 1633 C CA . LEU A 1 203 ? 8.773 -9.789 -10.932 1.00 90.38 203 LEU A CA 1
ATOM 1634 C C . LEU A 1 203 ? 8.577 -9.082 -9.582 1.00 90.38 203 LEU A C 1
ATOM 1636 O O . LEU A 1 203 ? 9.545 -8.836 -8.870 1.00 90.38 203 LEU A O 1
ATOM 1640 N N . LEU A 1 204 ? 7.328 -8.773 -9.213 1.00 89.00 204 LEU A N 1
ATOM 1641 C CA . LEU A 1 204 ? 6.995 -8.162 -7.923 1.00 89.00 204 LEU A CA 1
ATOM 1642 C C . LEU A 1 204 ? 6.880 -9.184 -6.785 1.00 89.00 204 LEU A C 1
ATOM 1644 O O . LEU A 1 204 ? 6.946 -8.808 -5.621 1.00 89.00 204 LEU A O 1
ATOM 1648 N N . SER A 1 205 ? 6.724 -10.471 -7.106 1.00 79.25 205 SER A N 1
ATOM 1649 C CA . SER A 1 205 ? 6.618 -11.561 -6.127 1.00 79.25 205 SER A CA 1
ATOM 1650 C C . SER A 1 205 ? 7.984 -12.088 -5.652 1.00 79.25 205 SER A C 1
ATOM 1652 O O . SER A 1 205 ? 8.044 -13.105 -4.961 1.00 79.25 205 SER A O 1
ATOM 1654 N N . HIS A 1 206 ? 9.081 -11.438 -6.045 1.00 72.69 206 HIS A N 1
ATOM 1655 C CA . HIS A 1 206 ? 10.452 -11.903 -5.831 1.00 72.69 206 HIS A CA 1
ATOM 1656 C C . HIS A 1 206 ? 11.043 -11.411 -4.487 1.00 72.69 206 HIS A C 1
ATOM 1658 O O . HIS A 1 206 ? 10.734 -10.290 -4.071 1.00 72.69 206 HIS A O 1
ATOM 1664 N N . PRO A 1 207 ? 11.973 -12.159 -3.845 1.00 78.38 207 PRO A N 1
ATOM 1665 C CA . PRO A 1 207 ? 12.716 -11.703 -2.660 1.00 78.38 207 PRO A CA 1
ATOM 1666 C C . PRO A 1 207 ? 13.378 -10.330 -2.828 1.00 78.38 207 PRO A C 1
ATOM 1668 O O . PRO A 1 207 ? 13.452 -9.559 -1.874 1.00 78.38 207 PRO A O 1
ATOM 1671 N N . SER A 1 208 ? 13.763 -9.980 -4.060 1.00 77.38 208 SER A N 1
ATOM 1672 C CA . SER A 1 208 ? 14.375 -8.690 -4.379 1.00 77.38 208 SER A CA 1
ATOM 1673 C C . SER A 1 208 ? 13.490 -7.502 -4.021 1.00 77.38 208 SER A C 1
ATOM 1675 O O . SER A 1 208 ? 14.004 -6.434 -3.716 1.00 77.38 208 SER A O 1
ATOM 1677 N N . LEU A 1 209 ? 12.159 -7.642 -4.060 1.00 86.31 209 LEU A N 1
ATOM 1678 C CA . LEU A 1 209 ? 11.285 -6.530 -3.703 1.00 86.31 209 LEU A CA 1
ATOM 1679 C C . LEU A 1 209 ? 11.373 -6.221 -2.204 1.00 86.31 209 LEU A C 1
ATOM 1681 O O . LEU A 1 209 ? 11.377 -5.055 -1.822 1.00 86.31 209 LEU A O 1
ATOM 1685 N N . LYS A 1 210 ? 11.507 -7.258 -1.370 1.00 88.19 210 LYS A N 1
ATOM 1686 C CA . LYS A 1 210 ? 11.733 -7.101 0.068 1.00 88.19 210 LYS A CA 1
ATOM 1687 C C . LYS A 1 210 ? 13.080 -6.428 0.334 1.00 88.19 210 LYS A C 1
ATOM 1689 O O . LYS A 1 210 ? 13.118 -5.449 1.063 1.00 88.19 210 LYS A O 1
ATOM 1694 N N . GLU A 1 211 ? 14.145 -6.885 -0.321 1.00 90.44 211 GLU A N 1
ATOM 1695 C CA . GLU A 1 211 ? 15.485 -6.288 -0.200 1.00 90.44 211 GLU A CA 1
ATOM 1696 C C . GLU A 1 211 ? 15.511 -4.815 -0.637 1.00 90.44 211 GLU A C 1
ATOM 1698 O O . GLU A 1 211 ? 16.145 -3.978 0.005 1.00 90.44 211 GLU A O 1
ATOM 1703 N N . ILE A 1 212 ? 14.790 -4.473 -1.711 1.00 92.88 212 ILE A N 1
ATOM 1704 C CA . ILE A 1 212 ? 14.608 -3.080 -2.140 1.00 92.88 212 ILE A CA 1
ATOM 1705 C C . ILE A 1 212 ? 13.844 -2.289 -1.075 1.00 92.88 212 ILE A C 1
ATOM 1707 O O . ILE A 1 212 ? 14.229 -1.162 -0.774 1.00 92.88 212 ILE A O 1
ATOM 1711 N N . GLY A 1 213 ? 12.782 -2.860 -0.504 1.00 93.25 213 GLY A N 1
ATOM 1712 C CA . GLY A 1 213 ? 12.037 -2.247 0.595 1.00 93.25 213 GLY A CA 1
ATOM 1713 C C . GLY A 1 213 ? 12.943 -1.933 1.784 1.00 93.25 213 GLY A C 1
ATOM 1714 O O . GLY A 1 213 ? 12.997 -0.787 2.230 1.00 93.25 213 GLY A O 1
ATOM 1715 N N . ASP A 1 214 ? 13.746 -2.909 2.205 1.00 92.50 214 ASP A N 1
ATOM 1716 C CA . ASP A 1 214 ? 14.713 -2.764 3.294 1.00 92.50 214 ASP A CA 1
ATOM 1717 C C . ASP A 1 214 ? 15.753 -1.673 2.973 1.00 92.50 214 ASP A C 1
ATOM 1719 O O . ASP A 1 214 ? 15.988 -0.786 3.790 1.00 92.50 214 ASP A O 1
ATOM 1723 N N . MET A 1 215 ? 16.313 -1.651 1.757 1.00 92.56 215 MET A N 1
ATOM 1724 C CA . MET A 1 215 ? 17.262 -0.615 1.314 1.00 92.56 215 MET A CA 1
ATOM 1725 C C . MET A 1 215 ? 16.650 0.794 1.318 1.00 92.56 215 MET A C 1
ATOM 1727 O O . MET A 1 215 ? 17.330 1.778 1.616 1.00 92.56 215 MET A O 1
ATOM 1731 N N . LEU A 1 216 ? 15.372 0.905 0.956 1.00 93.62 216 LEU A N 1
ATOM 1732 C CA . LEU A 1 216 ? 14.656 2.175 0.875 1.00 93.62 216 LEU A CA 1
ATOM 1733 C C . LEU A 1 216 ? 14.009 2.588 2.203 1.00 93.62 216 LEU A C 1
ATOM 1735 O O . LEU A 1 216 ? 13.418 3.671 2.259 1.00 93.62 216 LEU A O 1
ATOM 1739 N N . MET A 1 217 ? 14.120 1.770 3.256 1.00 93.38 217 MET A N 1
ATOM 1740 C CA . MET A 1 217 ? 13.393 1.942 4.519 1.00 93.38 217 MET A CA 1
ATOM 1741 C C . MET A 1 217 ? 11.882 2.076 4.278 1.00 93.38 217 MET A C 1
ATOM 1743 O O . MET A 1 217 ? 11.219 2.958 4.828 1.00 93.38 217 MET A O 1
ATOM 1747 N N . CYS A 1 218 ? 11.356 1.245 3.378 1.00 93.44 218 CYS A N 1
ATOM 1748 C CA . CYS A 1 218 ? 9.969 1.257 2.947 1.00 93.44 218 CYS A CA 1
ATOM 1749 C C . CYS A 1 218 ? 9.371 -0.145 3.092 1.00 93.44 218 CYS A C 1
ATOM 1751 O O . CYS A 1 218 ? 9.850 -1.103 2.491 1.00 93.44 218 CYS A O 1
ATOM 1753 N N . ASP A 1 219 ? 8.293 -0.261 3.858 1.00 92.38 219 ASP A N 1
ATOM 1754 C CA . ASP A 1 219 ? 7.529 -1.495 3.955 1.00 92.38 219 ASP A CA 1
ATOM 1755 C C . ASP A 1 219 ? 6.671 -1.668 2.707 1.00 92.38 219 ASP A C 1
ATOM 1757 O O . ASP A 1 219 ? 5.867 -0.797 2.360 1.00 92.38 219 ASP A O 1
ATOM 1761 N N . PHE A 1 220 ? 6.823 -2.812 2.049 1.00 93.12 220 PHE A N 1
ATOM 1762 C CA . PHE A 1 220 ? 6.016 -3.186 0.900 1.00 93.12 220 PHE A CA 1
ATOM 1763 C C . PHE A 1 220 ? 5.014 -4.271 1.271 1.00 93.12 220 PHE A C 1
ATOM 1765 O O . PHE A 1 220 ? 5.333 -5.226 1.984 1.00 93.12 220 PHE A O 1
ATOM 1772 N N . CYS A 1 221 ? 3.805 -4.134 0.741 1.00 91.31 221 CYS A N 1
ATOM 1773 C CA . CYS A 1 221 ? 2.751 -5.129 0.823 1.00 91.31 221 CYS A CA 1
ATOM 1774 C C . CYS A 1 221 ? 2.162 -5.329 -0.575 1.00 91.31 221 CYS A C 1
ATOM 1776 O O . CYS A 1 221 ? 1.731 -4.373 -1.218 1.00 91.31 221 CYS A O 1
ATOM 1778 N N . LEU A 1 222 ? 2.165 -6.570 -1.056 1.00 91.69 222 LEU A N 1
ATOM 1779 C CA . LEU A 1 222 ? 1.540 -6.954 -2.317 1.00 91.69 222 LEU A CA 1
ATOM 1780 C C . LEU A 1 222 ? 0.402 -7.923 -2.004 1.00 91.69 222 LEU A C 1
ATOM 1782 O O . LEU A 1 222 ? 0.655 -9.048 -1.578 1.00 91.69 222 LEU A O 1
ATOM 1786 N N . ASP A 1 223 ? -0.833 -7.500 -2.250 1.00 88.19 223 ASP A N 1
ATOM 1787 C CA . ASP A 1 223 ? -2.017 -8.340 -2.093 1.00 88.19 223 ASP A CA 1
ATOM 1788 C C . ASP A 1 223 ? -2.913 -8.223 -3.326 1.00 88.19 223 ASP A C 1
ATOM 1790 O O . ASP A 1 223 ? -3.404 -7.150 -3.680 1.00 88.19 223 ASP A O 1
ATOM 1794 N N . GLY A 1 224 ? -3.125 -9.349 -4.009 1.00 89.31 224 GLY A N 1
ATOM 1795 C CA . GLY A 1 224 ? -3.865 -9.349 -5.266 1.00 89.31 224 GLY A CA 1
ATOM 1796 C C . GLY A 1 224 ? -3.300 -8.317 -6.252 1.00 89.31 224 GLY A C 1
ATOM 1797 O O . GLY A 1 224 ? -2.100 -8.274 -6.519 1.00 89.31 224 GLY A O 1
ATOM 1798 N N . ASP A 1 225 ? -4.179 -7.475 -6.780 1.00 92.38 225 ASP A N 1
ATOM 1799 C CA . ASP A 1 225 ? -3.833 -6.424 -7.739 1.00 92.38 225 ASP A CA 1
ATOM 1800 C C . ASP A 1 225 ? -3.571 -5.069 -7.068 1.00 92.38 225 ASP A C 1
ATOM 1802 O O . ASP A 1 225 ? -3.698 -4.024 -7.711 1.00 92.38 225 ASP A O 1
ATOM 1806 N N . ILE A 1 226 ? -3.250 -5.069 -5.775 1.00 93.19 226 ILE A N 1
ATOM 1807 C CA . ILE A 1 226 ? -2.930 -3.878 -4.996 1.00 93.19 226 ILE A CA 1
ATOM 1808 C C . ILE A 1 226 ? -1.515 -4.015 -4.449 1.00 93.19 226 ILE A C 1
ATOM 1810 O O . ILE A 1 226 ? -1.149 -5.017 -3.838 1.00 93.19 226 ILE A O 1
ATOM 1814 N N . PHE A 1 227 ? -0.727 -2.970 -4.656 1.00 95.12 227 PHE A N 1
ATOM 1815 C CA . PHE A 1 227 ? 0.573 -2.806 -4.038 1.00 95.12 227 PHE A CA 1
ATOM 1816 C C . PHE A 1 227 ? 0.542 -1.597 -3.108 1.00 95.12 227 PHE A C 1
ATOM 1818 O O . PHE A 1 227 ? 0.092 -0.525 -3.508 1.00 95.12 227 PHE A O 1
ATOM 1825 N N . VAL A 1 228 ? 1.015 -1.755 -1.878 1.00 94.69 228 VAL A N 1
ATOM 1826 C CA . VAL A 1 228 ? 1.092 -0.687 -0.880 1.00 94.69 228 VAL A CA 1
ATOM 1827 C C . VAL A 1 228 ? 2.546 -0.489 -0.477 1.00 94.69 228 VAL A C 1
ATOM 1829 O O . VAL A 1 228 ? 3.232 -1.450 -0.131 1.00 94.69 228 VAL A O 1
ATOM 1832 N N . ALA A 1 229 ? 2.999 0.761 -0.505 1.00 95.50 229 ALA A N 1
ATOM 1833 C CA . ALA A 1 229 ? 4.297 1.176 0.013 1.00 95.50 229 ALA A CA 1
ATOM 1834 C C . ALA A 1 229 ? 4.091 2.112 1.203 1.00 95.50 229 ALA A C 1
ATOM 1836 O O . ALA A 1 229 ? 3.358 3.089 1.074 1.00 95.50 229 ALA A O 1
ATOM 1837 N N . LEU A 1 230 ? 4.741 1.843 2.337 1.00 94.00 230 LEU A N 1
ATOM 1838 C CA . LEU A 1 230 ? 4.749 2.717 3.514 1.00 94.00 230 LEU A CA 1
ATOM 1839 C C . LEU A 1 230 ? 6.185 3.089 3.888 1.00 94.00 230 LEU A C 1
ATOM 1841 O O . LEU A 1 230 ? 7.024 2.209 4.044 1.00 94.00 230 LEU A O 1
ATOM 1845 N N . GLY A 1 231 ? 6.483 4.375 4.051 1.00 94.38 231 GLY A N 1
ATOM 1846 C CA . GLY A 1 231 ? 7.825 4.839 4.397 1.00 94.38 231 GLY A CA 1
ATOM 1847 C C . GLY A 1 231 ? 8.039 6.342 4.182 1.00 94.38 231 GLY A C 1
ATOM 1848 O O . GLY A 1 231 ? 7.080 7.116 4.114 1.00 94.38 231 GLY A O 1
ATOM 1849 N N . PRO A 1 232 ? 9.301 6.796 4.078 1.00 94.38 232 PRO A N 1
ATOM 1850 C CA . PRO A 1 232 ? 9.632 8.186 3.767 1.00 94.38 232 PRO A CA 1
ATOM 1851 C C . PRO A 1 232 ? 9.112 8.620 2.387 1.00 94.38 232 PRO A C 1
ATOM 1853 O O . PRO A 1 232 ? 9.155 7.843 1.437 1.00 94.38 232 PRO A O 1
ATOM 1856 N N . ILE A 1 233 ? 8.719 9.894 2.224 1.00 93.81 233 ILE A N 1
ATOM 1857 C CA . ILE A 1 233 ? 8.139 10.428 0.966 1.00 93.81 233 ILE A CA 1
ATOM 1858 C C . ILE A 1 233 ? 8.987 10.081 -0.263 1.00 93.81 233 ILE A C 1
ATOM 1860 O O . ILE A 1 233 ? 8.456 9.673 -1.294 1.00 93.81 233 ILE A O 1
ATOM 1864 N N . LYS A 1 234 ? 10.308 10.274 -0.170 1.00 93.06 234 LYS A N 1
ATOM 1865 C CA . LYS A 1 234 ? 11.231 10.015 -1.285 1.00 93.06 234 LYS A CA 1
ATOM 1866 C C . LYS A 1 234 ? 11.249 8.529 -1.652 1.00 93.06 234 LYS A C 1
ATOM 1868 O O . LYS A 1 234 ? 11.159 8.196 -2.827 1.00 93.06 234 LYS A O 1
ATOM 1873 N N . SER A 1 235 ? 11.300 7.660 -0.646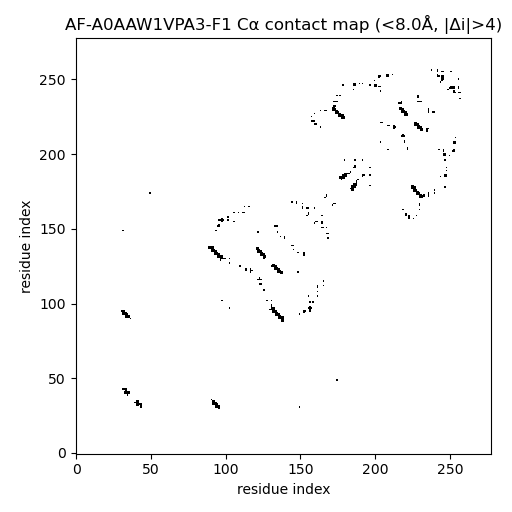 1.00 94.81 235 SER A N 1
ATOM 1874 C CA . SER A 1 235 ? 11.289 6.207 -0.814 1.00 94.81 235 SER A CA 1
ATOM 1875 C C . SER A 1 235 ? 9.978 5.708 -1.411 1.00 94.81 235 SER A C 1
ATOM 1877 O O . SER A 1 235 ? 10.002 4.892 -2.322 1.00 94.81 235 SER A O 1
ATOM 1879 N N . VAL A 1 236 ? 8.842 6.244 -0.960 1.00 95.50 236 VAL A N 1
ATOM 1880 C CA . VAL A 1 236 ? 7.511 5.890 -1.474 1.00 95.50 236 VAL A CA 1
ATOM 1881 C C . VAL A 1 236 ? 7.351 6.306 -2.943 1.00 95.50 236 VAL A C 1
ATOM 1883 O O . VAL A 1 236 ? 6.867 5.520 -3.755 1.00 95.50 236 VAL A O 1
ATOM 1886 N N . LYS A 1 237 ? 7.823 7.504 -3.322 1.00 95.06 237 LYS A N 1
ATOM 1887 C CA . LYS A 1 237 ? 7.846 7.942 -4.732 1.00 95.06 237 LYS A CA 1
ATOM 1888 C C . LYS A 1 237 ? 8.697 7.015 -5.599 1.00 95.06 237 LYS A C 1
ATOM 1890 O O . LYS A 1 237 ? 8.245 6.564 -6.646 1.00 95.06 237 LYS A O 1
ATOM 1895 N N . LEU A 1 238 ? 9.891 6.681 -5.120 1.00 95.69 238 LEU A N 1
ATOM 1896 C CA . LEU A 1 238 ? 10.794 5.773 -5.815 1.00 95.69 238 LEU A CA 1
ATOM 1897 C C . LEU A 1 238 ? 10.200 4.361 -5.943 1.00 95.69 238 LEU A C 1
ATOM 1899 O O . LEU A 1 238 ? 10.297 3.746 -7.002 1.00 95.69 238 LEU A O 1
ATOM 1903 N N . ALA A 1 239 ? 9.524 3.868 -4.902 1.00 95.88 239 ALA 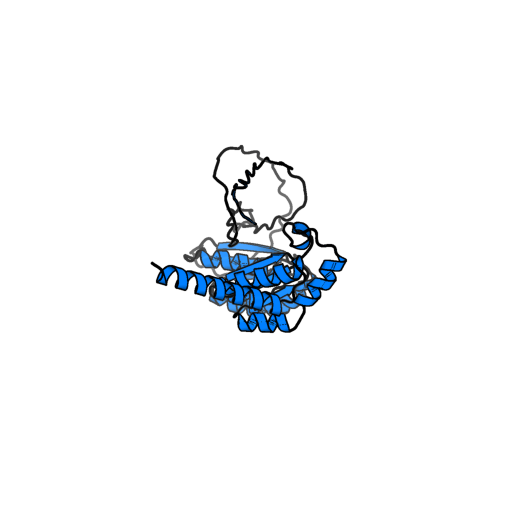A N 1
ATOM 1904 C CA . ALA A 1 239 ? 8.821 2.589 -4.933 1.00 95.88 239 ALA A CA 1
ATOM 1905 C C . ALA A 1 239 ? 7.744 2.562 -6.026 1.00 95.88 239 ALA A C 1
ATOM 1907 O O . ALA A 1 239 ? 7.662 1.584 -6.772 1.00 95.88 239 ALA A O 1
ATOM 1908 N N . ARG A 1 240 ? 6.975 3.649 -6.187 1.00 96.44 240 ARG A N 1
ATOM 1909 C CA . ARG A 1 240 ? 6.014 3.777 -7.289 1.00 96.44 240 ARG A CA 1
ATOM 1910 C C . ARG A 1 240 ? 6.686 3.665 -8.649 1.00 96.44 240 ARG A C 1
ATOM 1912 O O . ARG A 1 240 ? 6.243 2.864 -9.464 1.00 96.44 240 ARG A O 1
ATOM 1919 N N . GLU A 1 241 ? 7.760 4.406 -8.889 1.00 96.06 241 GLU A N 1
ATOM 1920 C CA . GLU A 1 241 ? 8.462 4.372 -10.178 1.00 96.06 241 GLU A CA 1
ATOM 1921 C C . GLU A 1 241 ? 9.060 2.992 -10.500 1.00 96.06 241 GLU A C 1
ATOM 1923 O O . GLU A 1 241 ? 9.094 2.570 -11.663 1.00 96.06 241 GLU A O 1
ATOM 1928 N N . VAL A 1 242 ? 9.518 2.271 -9.471 1.00 95.75 242 VAL A N 1
ATOM 1929 C CA . VAL A 1 242 ? 10.025 0.899 -9.592 1.00 95.75 242 VAL A CA 1
ATOM 1930 C C . VAL A 1 242 ? 8.901 -0.074 -9.958 1.00 95.75 242 VAL A C 1
ATOM 1932 O O . VAL A 1 242 ? 9.044 -0.856 -10.904 1.00 95.75 242 VAL A O 1
ATOM 1935 N N . VAL A 1 243 ? 7.771 -0.015 -9.250 1.00 96.12 243 VAL A N 1
ATOM 1936 C CA . VAL A 1 243 ? 6.615 -0.894 -9.490 1.00 96.12 243 VAL A CA 1
ATOM 1937 C C . VAL A 1 243 ? 5.967 -0.606 -10.840 1.00 96.12 243 VAL A C 1
ATOM 1939 O O . VAL A 1 243 ? 5.695 -1.536 -11.602 1.00 96.12 243 VAL A O 1
ATOM 1942 N N . GLU A 1 244 ? 5.784 0.669 -11.184 1.00 96.19 244 GLU A N 1
ATOM 1943 C CA . GLU A 1 244 ? 5.277 1.083 -12.492 1.00 96.19 244 GLU A CA 1
ATOM 1944 C C . GLU A 1 244 ? 6.206 0.613 -13.615 1.00 96.19 244 GLU A C 1
ATOM 1946 O O . GLU A 1 244 ? 5.728 0.020 -14.578 1.00 96.19 244 GLU A O 1
ATOM 1951 N N . GLY A 1 245 ? 7.528 0.763 -13.478 1.00 95.38 245 GLY A N 1
ATOM 1952 C CA . GLY A 1 245 ? 8.485 0.247 -14.465 1.00 95.38 245 GLY A CA 1
ATOM 1953 C C . GLY A 1 245 ? 8.436 -1.277 -14.628 1.00 95.38 245 GLY A C 1
ATOM 1954 O O . GLY A 1 245 ? 8.586 -1.787 -15.739 1.00 95.38 245 GLY A O 1
ATOM 1955 N N . SER A 1 246 ? 8.164 -2.005 -13.544 1.00 94.81 246 SER A N 1
ATOM 1956 C CA . SER A 1 246 ? 8.040 -3.467 -13.579 1.00 94.81 246 SER A CA 1
ATOM 1957 C C . SER A 1 246 ? 6.792 -3.915 -14.339 1.00 94.81 246 SER A C 1
ATOM 1959 O O . SER A 1 246 ? 6.863 -4.792 -15.198 1.00 94.81 246 SER A O 1
ATOM 1961 N N . ILE A 1 247 ? 5.651 -3.274 -14.078 1.00 96.38 247 ILE A N 1
ATOM 1962 C CA . ILE A 1 247 ? 4.370 -3.640 -14.693 1.00 96.38 247 ILE A CA 1
ATOM 1963 C C . ILE A 1 247 ? 4.219 -3.071 -16.107 1.00 96.38 247 ILE A C 1
ATOM 1965 O O . ILE A 1 247 ? 3.794 -3.779 -17.017 1.00 96.38 247 ILE A O 1
ATOM 1969 N N . VAL A 1 248 ? 4.581 -1.810 -16.328 1.00 96.50 248 VAL A N 1
ATOM 1970 C CA . VAL A 1 248 ? 4.369 -1.123 -17.609 1.00 96.50 248 VAL A CA 1
ATOM 1971 C C . VAL A 1 248 ? 5.470 -1.462 -18.610 1.00 96.50 248 VAL A C 1
ATOM 1973 O O . VAL A 1 248 ? 5.175 -1.707 -19.777 1.00 96.50 248 VAL A O 1
ATOM 1976 N N . SER A 1 249 ? 6.726 -1.531 -18.161 1.00 94.62 249 SER A N 1
ATOM 1977 C CA . SER A 1 249 ? 7.892 -1.659 -19.048 1.00 94.62 249 SER A CA 1
ATOM 1978 C C . SER A 1 249 ? 8.590 -3.020 -18.987 1.00 94.62 249 SER A C 1
ATOM 1980 O O . SER A 1 249 ? 9.579 -3.203 -19.688 1.00 94.62 249 SER A O 1
ATOM 1982 N N . ASN A 1 250 ? 8.097 -3.974 -18.186 1.00 95.06 250 ASN A N 1
ATOM 1983 C CA . ASN A 1 250 ? 8.714 -5.297 -18.002 1.00 95.06 250 ASN A CA 1
ATOM 1984 C C . ASN A 1 250 ? 10.192 -5.228 -17.561 1.00 95.06 250 ASN A C 1
ATOM 1986 O O . ASN A 1 250 ? 11.033 -6.003 -18.014 1.00 95.06 250 ASN A O 1
ATOM 1990 N N . ILE A 1 251 ? 10.532 -4.260 -16.705 1.00 93.62 251 ILE A N 1
ATOM 1991 C CA . ILE A 1 251 ? 11.895 -4.087 -16.188 1.00 93.62 251 ILE A CA 1
ATOM 1992 C C . ILE A 1 251 ? 11.963 -4.685 -14.785 1.00 93.62 251 ILE A C 1
ATOM 1994 O O . ILE A 1 251 ? 11.147 -4.348 -13.934 1.00 93.62 251 ILE A O 1
ATOM 1998 N N . HIS A 1 252 ? 12.961 -5.524 -14.507 1.00 92.56 252 HIS A N 1
ATOM 1999 C CA . HIS A 1 252 ? 13.151 -6.074 -13.165 1.00 92.56 252 HIS A CA 1
ATOM 2000 C C . HIS A 1 252 ? 13.294 -4.947 -12.110 1.00 92.56 252 HIS A C 1
ATOM 2002 O O . HIS A 1 252 ? 14.057 -4.003 -12.351 1.00 92.56 252 HIS A O 1
ATOM 2008 N N . PRO A 1 253 ? 12.639 -5.033 -10.932 1.00 93.88 253 PRO A N 1
ATOM 2009 C CA . PRO A 1 253 ? 12.624 -3.962 -9.931 1.00 93.88 253 PRO A CA 1
ATOM 2010 C C . PRO A 1 253 ? 14.012 -3.434 -9.549 1.00 93.88 253 PRO A C 1
ATOM 2012 O O . PRO A 1 253 ? 14.228 -2.224 -9.495 1.00 93.88 253 PRO A O 1
ATOM 2015 N N . ALA A 1 254 ? 14.980 -4.335 -9.346 1.00 92.75 254 ALA A N 1
ATOM 2016 C CA . ALA A 1 254 ? 16.351 -3.961 -8.992 1.00 92.75 254 ALA A CA 1
ATOM 2017 C C . ALA A 1 254 ? 17.052 -3.183 -10.120 1.00 92.75 254 ALA A C 1
ATOM 2019 O O . ALA A 1 254 ? 17.707 -2.170 -9.875 1.00 92.75 254 ALA A O 1
ATOM 2020 N N . SER A 1 255 ? 16.862 -3.610 -11.372 1.00 92.88 255 SER A N 1
ATOM 2021 C CA . SER A 1 255 ? 17.395 -2.913 -12.544 1.00 92.88 255 SER A CA 1
ATOM 2022 C C . SER A 1 255 ? 16.740 -1.545 -12.707 1.00 92.88 255 SER A C 1
ATOM 2024 O O . SER A 1 255 ? 17.421 -0.558 -12.981 1.00 92.88 255 SER A O 1
ATOM 2026 N N . ARG A 1 256 ? 15.422 -1.458 -12.485 1.00 94.00 256 ARG A N 1
ATOM 2027 C CA . ARG A 1 256 ? 14.688 -0.192 -12.545 1.00 94.00 256 ARG A CA 1
ATOM 2028 C C . ARG A 1 256 ? 15.183 0.791 -11.486 1.00 94.00 256 ARG A C 1
ATOM 2030 O O . ARG A 1 256 ? 15.437 1.946 -11.815 1.00 94.00 256 ARG A O 1
ATOM 2037 N N . LEU A 1 257 ? 15.384 0.324 -10.255 1.00 94.38 257 LEU A N 1
ATOM 2038 C CA . LEU A 1 257 ? 15.942 1.121 -9.165 1.00 94.38 257 LEU A CA 1
ATOM 2039 C C . LEU A 1 257 ? 17.333 1.670 -9.514 1.00 94.38 257 LEU A C 1
ATOM 2041 O O . LEU A 1 257 ? 17.591 2.859 -9.320 1.00 94.38 257 LEU A O 1
ATOM 2045 N N . TYR A 1 258 ? 18.208 0.824 -10.064 1.00 93.75 258 TYR A N 1
ATOM 2046 C CA . TYR A 1 258 ? 19.546 1.225 -10.497 1.00 93.75 258 TYR A CA 1
ATOM 2047 C C . TYR A 1 258 ? 19.503 2.332 -11.562 1.00 93.75 258 TYR A C 1
ATOM 2049 O O . TYR A 1 258 ? 20.203 3.337 -11.434 1.00 93.75 258 TYR A O 1
ATOM 2057 N N . ILE A 1 259 ? 18.646 2.190 -12.580 1.00 94.00 259 ILE A N 1
ATOM 2058 C CA . ILE A 1 259 ? 18.478 3.193 -13.645 1.00 94.00 259 ILE A CA 1
ATOM 2059 C C . ILE A 1 259 ? 18.023 4.537 -13.068 1.00 94.00 259 ILE A C 1
ATOM 2061 O O . ILE A 1 259 ? 18.567 5.576 -13.437 1.00 94.00 259 ILE A O 1
ATOM 2065 N N . ILE A 1 260 ? 17.056 4.539 -12.149 1.00 93.38 260 ILE A N 1
ATOM 2066 C CA . ILE A 1 260 ? 16.546 5.785 -11.559 1.00 93.38 260 ILE A CA 1
ATOM 2067 C C . ILE A 1 260 ? 17.653 6.476 -10.754 1.00 93.38 260 ILE A C 1
ATOM 2069 O O . ILE A 1 260 ? 17.991 7.625 -11.030 1.00 93.38 260 ILE A O 1
ATOM 2073 N N . LYS A 1 261 ? 18.298 5.747 -9.834 1.00 93.31 261 LYS A N 1
ATOM 2074 C CA . LYS A 1 261 ? 19.384 6.266 -8.985 1.00 93.31 261 LYS A CA 1
ATOM 2075 C C . LYS A 1 261 ? 20.553 6.827 -9.798 1.00 93.31 261 LYS A C 1
ATOM 2077 O O . LYS A 1 261 ? 21.075 7.893 -9.484 1.00 93.31 261 LYS A O 1
ATOM 2082 N N . THR A 1 262 ? 20.981 6.115 -10.839 1.00 93.94 262 THR A N 1
ATOM 2083 C CA . THR A 1 262 ? 22.079 6.571 -11.709 1.00 93.94 262 THR A CA 1
ATOM 2084 C C . THR A 1 262 ? 21.700 7.817 -12.501 1.00 93.94 262 THR A C 1
ATOM 2086 O O . THR A 1 262 ? 22.500 8.748 -12.583 1.00 93.94 262 THR A O 1
ATOM 2089 N N . THR A 1 263 ? 20.469 7.879 -13.007 1.00 93.56 263 THR A N 1
ATOM 2090 C CA . THR A 1 263 ? 19.946 9.051 -13.718 1.00 93.56 263 THR A CA 1
ATOM 2091 C C . THR A 1 263 ? 19.888 10.281 -12.806 1.00 93.56 263 THR A C 1
ATOM 2093 O O . THR A 1 263 ? 20.340 11.357 -13.195 1.00 93.56 263 THR A O 1
ATOM 2096 N N . GLU A 1 264 ? 19.410 10.128 -11.567 1.00 92.25 264 GLU A N 1
ATOM 2097 C CA . GLU A 1 264 ? 19.388 11.204 -10.565 1.00 92.25 264 GLU A CA 1
ATOM 2098 C C . GLU A 1 264 ? 20.793 11.753 -10.279 1.00 92.25 264 GLU A C 1
ATOM 2100 O O . GLU A 1 264 ? 20.998 12.969 -10.281 1.00 92.25 264 GLU A O 1
ATOM 2105 N N . MET A 1 265 ? 21.778 10.866 -10.090 1.00 93.50 265 MET A N 1
ATOM 2106 C CA . MET A 1 265 ? 23.171 11.264 -9.862 1.00 93.50 265 MET A CA 1
ATOM 2107 C C . MET A 1 265 ? 23.751 12.035 -11.053 1.00 93.50 265 MET A C 1
ATOM 2109 O O . MET A 1 265 ? 24.407 13.058 -10.860 1.00 93.50 265 MET A O 1
ATOM 2113 N N . GLN A 1 266 ? 23.487 11.589 -12.284 1.00 94.31 266 GLN A N 1
ATOM 2114 C CA . GLN A 1 266 ? 23.953 12.274 -13.493 1.00 94.31 266 GLN A CA 1
ATOM 2115 C C . GLN A 1 266 ? 23.323 13.662 -13.655 1.00 94.31 266 GLN A C 1
ATOM 2117 O O . GLN A 1 266 ? 24.022 14.615 -14.001 1.00 94.31 266 GLN A O 1
ATOM 2122 N N . ILE A 1 267 ? 22.021 13.794 -13.380 1.00 94.38 267 ILE A N 1
ATOM 2123 C CA . ILE A 1 267 ? 21.324 15.086 -13.409 1.00 94.38 267 ILE A CA 1
ATOM 2124 C C . ILE A 1 267 ? 21.927 16.032 -12.368 1.00 94.38 267 ILE A C 1
ATOM 2126 O O . ILE A 1 267 ? 22.174 17.197 -12.674 1.00 94.38 267 ILE A O 1
ATOM 2130 N N . GLN A 1 268 ? 22.197 15.539 -11.158 1.00 94.25 268 GLN A N 1
ATOM 2131 C CA . GLN A 1 268 ? 22.786 16.354 -10.099 1.00 94.25 268 GLN A CA 1
ATOM 2132 C C . GLN A 1 268 ? 24.210 16.805 -10.449 1.00 94.25 268 GLN A C 1
ATOM 2134 O O . GLN A 1 268 ? 24.531 17.980 -10.293 1.00 94.25 268 GLN A O 1
ATOM 2139 N N . ALA A 1 269 ? 25.046 15.901 -10.967 1.00 94.25 269 ALA A N 1
ATOM 2140 C CA . ALA A 1 269 ? 26.402 16.231 -11.400 1.00 94.25 269 ALA A CA 1
ATOM 2141 C C . ALA A 1 269 ? 26.404 17.267 -12.534 1.00 94.25 269 ALA A C 1
ATOM 2143 O O . ALA A 1 269 ? 27.206 18.197 -12.516 1.00 94.25 269 ALA A O 1
ATOM 2144 N N . ARG A 1 270 ? 25.476 17.146 -13.495 1.00 95.38 270 ARG A N 1
ATOM 2145 C CA . ARG A 1 270 ? 25.333 18.119 -14.585 1.00 95.38 270 ARG A CA 1
ATOM 2146 C C . ARG A 1 270 ? 24.980 19.512 -14.064 1.00 95.38 270 ARG A C 1
ATOM 2148 O O . ARG A 1 270 ? 25.625 20.465 -14.478 1.00 95.38 270 ARG A O 1
ATOM 2155 N N . LYS A 1 271 ? 24.022 19.619 -13.138 1.00 94.88 271 LYS A N 1
ATOM 2156 C CA . LYS A 1 271 ? 23.638 20.905 -12.530 1.00 94.88 271 LYS A CA 1
ATOM 2157 C C . LYS A 1 271 ? 24.813 21.574 -11.820 1.00 94.88 271 LYS A C 1
ATOM 2159 O O . LYS A 1 271 ? 25.083 22.736 -12.069 1.00 94.88 271 LYS A O 1
ATOM 2164 N N . LEU A 1 272 ? 25.574 20.817 -11.028 1.00 94.62 272 LEU A N 1
ATOM 2165 C CA . LEU A 1 272 ? 26.764 21.348 -10.352 1.00 94.62 272 LEU A CA 1
ATOM 2166 C C . LEU A 1 272 ? 27.834 21.832 -11.342 1.00 94.62 272 LEU A C 1
ATOM 2168 O O . LEU A 1 272 ? 28.482 22.843 -11.102 1.00 94.62 272 LEU A O 1
ATOM 2172 N N . LEU A 1 273 ? 28.025 21.128 -12.462 1.00 95.00 273 LEU A N 1
ATOM 2173 C CA . LEU A 1 273 ? 28.943 21.567 -13.517 1.00 95.00 273 LEU A CA 1
ATOM 2174 C C . LEU A 1 273 ? 28.458 22.835 -14.233 1.00 95.00 273 LEU A C 1
ATOM 2176 O O . LEU A 1 273 ? 29.289 23.614 -14.691 1.00 95.00 273 LEU A O 1
ATOM 2180 N N . GLU A 1 274 ? 27.146 23.027 -14.367 1.00 94.88 274 GLU A N 1
ATOM 2181 C CA . GLU A 1 274 ? 26.550 24.252 -14.913 1.00 94.88 274 GLU A CA 1
ATOM 2182 C C . GLU A 1 274 ? 26.701 25.424 -13.934 1.00 94.88 274 GLU A C 1
ATOM 2184 O O . GLU A 1 274 ? 27.112 26.501 -14.358 1.00 94.88 274 GLU A O 1
ATOM 2189 N N . ASP A 1 275 ? 26.491 25.194 -12.635 1.00 94.00 275 ASP A N 1
ATOM 2190 C CA . ASP A 1 275 ? 26.660 26.205 -11.583 1.00 94.00 275 ASP A CA 1
ATOM 2191 C C . ASP A 1 275 ? 28.121 26.670 -11.450 1.00 94.00 275 ASP A C 1
ATOM 2193 O O . ASP A 1 275 ? 28.374 27.838 -11.185 1.00 94.00 275 ASP A O 1
ATOM 2197 N N . LEU A 1 276 ? 29.093 25.777 -11.673 1.00 92.25 276 LEU A N 1
ATOM 2198 C CA . LEU A 1 276 ? 30.527 26.109 -11.671 1.00 92.25 276 LEU A CA 1
ATOM 2199 C C . LEU A 1 276 ? 30.995 26.859 -12.929 1.00 92.25 276 LEU A C 1
ATOM 2201 O O . LEU A 1 276 ? 32.135 27.319 -12.974 1.00 92.25 276 LEU A O 1
ATOM 2205 N N . ARG A 1 277 ? 30.170 26.915 -13.981 1.00 86.75 277 ARG A N 1
ATOM 2206 C CA . ARG A 1 277 ? 30.481 27.638 -15.225 1.00 86.75 277 ARG A CA 1
ATOM 2207 C C . ARG A 1 277 ? 29.995 29.092 -15.210 1.00 86.75 277 ARG A C 1
ATOM 2209 O O . ARG A 1 277 ? 30.303 29.806 -16.165 1.00 86.75 277 ARG A O 1
ATOM 2216 N N . LEU A 1 278 ? 29.248 29.500 -14.181 1.00 66.25 278 LEU A N 1
ATOM 2217 C CA . LEU A 1 278 ? 28.759 30.863 -13.938 1.00 66.25 278 LEU A CA 1
ATOM 2218 C C . LEU A 1 278 ? 29.656 31.594 -12.932 1.00 66.25 278 LEU A C 1
ATOM 2220 O O . LEU A 1 278 ? 29.799 32.825 -13.098 1.00 66.25 278 LEU A O 1
#

pLDDT: mean 72.33, std 28.9, range [21.75, 96.81]

Mean predicted aligned error: 14.75 Å

Radius of gyration: 24.89 Å; Cα contacts (8 Å, |Δi|>4): 289; chains: 1; bounding box: 74×46×86 Å

Organism: Rubus argutus (NCBI:txid59490)

InterPro domains:
  IPR024166 Ribosomal RNA assembly KRR1 [PTHR12581] (57-262)
  IPR036612 K Homology domain, type 1 superfamily [G3DSA:3.30.1370.10] (86-171)
  IPR036612 K Homology domain, type 1 superfamily [G3DSA:3.30.1370.10] (175-275)
  IPR041174 KRR1 small subunit processome component, first KH domain [PF17903] (98-170)

Nearest PDB structures (foldseek):
  7wts-assembly1_x  TM=7.990E-01  e=1.301E-08  Homo sapiens
  7mqa-assembly1_SW  TM=7.654E-01  e=1.468E-08  Homo sapiens
  6zqa-assembly1_JJ  TM=7.753E-01  e=2.650E-07  Saccharomyces cerevisiae S288C
  7d5t-assembly1_RT  TM=7.121E-01  e=1.738E-07  Saccharomyces cerevisiae S288C
  5wyk-assembly1_P1  TM=6.519E-01  e=1.255E-05  Saccharomyces cerevisiae S288C

Sequence (278 aa):
MGFSVFSRQLSLHFGVESSDYCSREFGDLHFATVVNLEGNILKGRRSQKSIWDPGRRTTQNGVVSKSKVDESSMENFGLNLLDEDDTALEAVTYSRHFPKRIEAQLQKDWLMVKSTLKEYGIGCHLNLVKCCMTFSTTKTRDPDLIDKARDLLWFFSLAVPASQALKVLNRSHWDVIKLGYQRDGLCSKFGIQREQFLERRKLLSHPSLKEIGDMLMCDFCLDGDIFVALGPIKSVKLAREVVEGSIVSNIHPASRLYIIKTTEMQIQARKLLEDLRL

Foldseek 3Di:
DDDDDDDDDDDDDDDDDDDDDDDDDDDDPPDFQWAFPVRDGDDDDDDDDDVDDPDDDDDDDDDDDDDDDDDDDDDDDDPPDDDDDPDCQGKIKTKDAADLVLVVQCVVCVVVVQVLCVVVQKDWDQDNVRRMIMIIHGPDPDVLVVVLVSQLRVCVNQNNHPVQSSCVNVVKDKDKAQCDCPVVHLCVVQVPDPVLQVVLVVLCVDVVVVVLCVVLVWDWDDDDRMIMIIHDPVSNVLNVQLSSCSRNVVDRSVRSSVVVVVVVVVVVVVVVVVVVVD